Protein AF-A0A1J4KH75-F1 (afdb_monomer)

Mean predicted aligned error: 5.39 Å

Secondary structure (DSSP, 8-state):
---S-PPB--STTS--GGG--SB---SS-EEEEEETTEEEEEEEEETT-TTHHHHHHTT--SS-EEEEEEEETTTEEEEEEEEETTEEEEEE--TTS---HHHHHHHHHSEEEES--HHHHHHHHHHH-TT---EEEEHIIIIIGGGT----HHHHHHHHT---SS----TTGGGS-TT-SSPBHHHHHHHHHHHHHHHHHHTTSPPP-TT-----TTSPEEGGGSTT-TT----TTSEEEEEE--TT--HHHHHHHHTTSTTEEEEEE--GGGSS-EEEEES--TTHHHHHHTTT-EEEEEE-TTT-

Solvent-accessible surface area (backbone atoms only — not comparable to full-atom values): 17382 Å² total; per-residue (Å²): 130,91,86,64,99,65,64,49,65,44,39,94,96,43,71,60,53,72,72,36,76,52,69,54,86,53,97,57,64,44,41,32,33,56,33,84,99,41,73,38,34,41,34,62,50,37,74,86,39,94,58,32,65,64,57,56,58,68,47,68,75,95,57,70,22,17,42,49,77,41,41,35,91,84,75,41,73,10,29,42,29,37,14,41,96,72,24,27,41,38,36,37,36,64,72,87,56,74,68,52,66,70,60,50,52,50,43,56,74,43,46,32,32,30,71,67,50,70,68,57,54,55,51,48,24,74,54,66,33,74,84,57,62,63,54,63,44,43,43,38,55,23,31,27,49,60,66,75,42,67,79,49,64,69,58,42,26,44,71,37,52,40,70,58,27,54,67,50,81,52,71,69,62,83,71,42,80,43,66,50,84,70,43,32,38,27,55,51,49,29,53,41,44,58,14,47,38,48,46,57,14,53,86,59,53,61,78,70,39,57,74,53,73,34,68,49,68,90,51,48,28,54,46,88,39,44,67,76,60,92,79,70,93,82,56,94,87,52,39,43,34,41,38,31,57,51,84,86,59,50,72,69,55,50,50,57,56,49,61,75,38,90,41,44,68,88,45,73,51,68,52,79,70,50,63,59,31,36,35,36,42,19,74,53,76,82,70,46,51,75,54,35,45,78,73,72,24,42,42,21,28,45,33,56,78,91,79,104

Radius of gyration: 21.79 Å; Cα contacts (8 Å, |Δi|>4): 565; chains: 1; bounding box: 51×46×62 Å

InterPro domains:
  IPR012337 Ribonuclease H-like superfamily [SSF53098] (41-218)
  IPR036397 Ribonuclease H superfamily [G3DSA:3.30.420.10] (34-207)

Foldseek 3Di:
DPPDLDAAFFAPPDDFQQPQQAFPPDQFWHFYQFDPPDTFTFGEEELPDPCNLVVLVVQDDQDAWEWDFADAVLQATQWIWIQHPNGIYIYGYQRPDAARPSVLVSQAVHAYEYAQCQSVLVRVCVRVHLPRDGHYHHCCQFFAVLVPHDSPQQSLLCVQQNDTRHDLQDPVLSVDRSNDPRGGSSNSSNRRCRRVSCVSRVVRTDGTQLCGFDLPQVRAREPVSHPPSPDDDDDPQKWKKKKDQQVPDDPVRVLVLQVVDPQFPSDKADDVSNPRIIMTIGNDPPPVQVSCVVVVMTMHTYDHSVVD

Sequence (308 aa):
MLRNHRPLRFGPGLPPPNRLGQLWTTEYPWAVEFFPNEFVNVTVTSIDSVSFKDTLESFIDDKPMALDFEWHQNKEISVIQICSSVGALIIQRDVRSGPSEILQQFFETNSFFSKYTKHDLKKMREIFGRHFNVNIEDIEITRIRAHNHSPNFLEIIKTFAGSPTGDFLVKHLAYSDWSKNPLQVNQVLYAAFHVVGLYKAYKNFPEPITNFICEDMNCPTPIQYIPGIERFDVSDEIEYLIVFPLNGKSDEEIMKILAGKPSFLR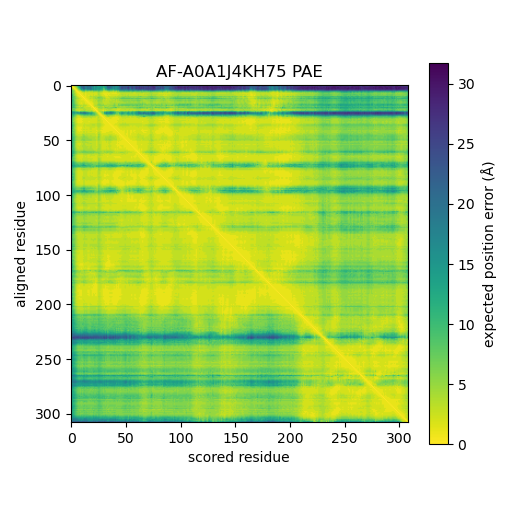SIHHPKSLGDKVIAEVSNIKGYQSYLENYGMKCGHLDISNFL

Nearest PDB structures (foldseek):
  3sah-assembly2_B  TM=7.452E-01  e=5.659E-06  Homo sapiens
  4nlc-assembly1_A  TM=6.593E-01  e=9.850E-07  Trypanosoma brucei brucei TREU927
  3sag-assembly2_B  TM=7.250E-01  e=1.636E-05  Homo sapiens
  5c0y-assembly1_A  TM=6.744E-01  e=6.825E-06  Saccharomyces cerevisiae S288C
  2hbm-assembly1_A  TM=6.758E-01  e=1.854E-05  Saccharomyces cerevisiae

Organism: NCBI:txid1144522

pLDDT: mean 91.26, std 8.73, range [43.53, 98.69]

Structure (mmCIF, N/CA/C/O backbone):
data_AF-A0A1J4KH75-F1
#
_entry.id   AF-A0A1J4KH75-F1
#
loop_
_atom_site.group_PDB
_atom_site.id
_atom_site.type_symbol
_atom_site.label_atom_id
_atom_site.label_alt_id
_atom_site.label_comp_id
_atom_site.label_asym_id
_atom_site.label_entity_id
_atom_site.label_seq_id
_atom_site.pdbx_PDB_ins_code
_atom_site.Cartn_x
_atom_site.Cartn_y
_atom_site.Cartn_z
_atom_site.occupancy
_atom_site.B_iso_or_equiv
_atom_site.auth_seq_id
_atom_site.auth_comp_id
_atom_site.auth_asym_id
_atom_site.auth_atom_id
_atom_site.pdbx_PDB_model_num
ATOM 1 N N . MET A 1 1 ? 25.673 -11.389 -20.692 1.00 43.59 1 MET A N 1
ATOM 2 C CA . MET A 1 1 ? 25.087 -10.501 -21.722 1.00 43.59 1 MET A CA 1
ATOM 3 C C . MET A 1 1 ? 23.883 -11.200 -22.337 1.00 43.59 1 MET A C 1
ATOM 5 O O . MET A 1 1 ? 24.071 -12.134 -23.109 1.00 43.59 1 MET A O 1
ATOM 9 N N . LEU A 1 2 ? 22.664 -10.793 -21.982 1.00 48.47 2 LEU A N 1
ATOM 10 C CA . LEU A 1 2 ? 21.447 -11.249 -22.657 1.00 48.47 2 LEU A CA 1
ATOM 11 C C . LEU A 1 2 ? 21.395 -10.606 -24.050 1.00 48.47 2 LEU A C 1
ATOM 13 O O . LEU A 1 2 ? 21.036 -9.447 -24.190 1.00 48.47 2 LEU A O 1
ATOM 17 N N . ARG A 1 3 ? 21.863 -11.331 -25.070 1.00 43.53 3 ARG A N 1
ATOM 18 C CA . ARG A 1 3 ? 22.055 -10.814 -26.439 1.00 43.53 3 ARG A CA 1
ATOM 19 C C . ARG A 1 3 ? 20.872 -11.028 -27.388 1.00 43.53 3 ARG A C 1
ATOM 21 O O . ARG A 1 3 ? 21.053 -10.880 -28.583 1.00 43.53 3 ARG A O 1
ATOM 28 N N . ASN A 1 4 ? 19.677 -11.361 -26.904 1.00 49.34 4 ASN A N 1
ATOM 29 C CA . ASN A 1 4 ? 18.477 -11.448 -27.743 1.00 49.34 4 ASN A CA 1
ATOM 30 C C . ASN A 1 4 ? 17.247 -11.089 -26.901 1.00 49.34 4 ASN A C 1
ATOM 32 O O . ASN A 1 4 ? 17.097 -11.658 -25.821 1.00 49.34 4 ASN A O 1
ATOM 36 N N . HIS A 1 5 ? 16.380 -10.200 -27.406 1.00 67.50 5 HIS A N 1
ATOM 37 C CA . HIS A 1 5 ? 15.103 -9.754 -26.815 1.00 67.50 5 HIS A CA 1
ATOM 38 C C . HIS A 1 5 ? 14.058 -10.885 -26.726 1.00 67.50 5 HIS A C 1
ATOM 40 O O . HIS A 1 5 ? 12.940 -10.776 -27.222 1.00 67.50 5 HIS A O 1
ATOM 46 N N . ARG A 1 6 ? 14.432 -12.031 -26.157 1.00 83.25 6 ARG A N 1
ATOM 47 C CA . ARG A 1 6 ? 13.484 -13.091 -25.838 1.00 83.25 6 ARG A CA 1
ATOM 48 C C . ARG A 1 6 ? 12.773 -12.710 -24.543 1.00 83.25 6 ARG A C 1
ATOM 50 O O . ARG A 1 6 ? 13.460 -12.305 -23.603 1.00 83.25 6 ARG A O 1
ATOM 57 N N . PRO A 1 7 ? 11.443 -12.871 -24.473 1.00 91.19 7 PRO A N 1
ATOM 58 C CA . PRO A 1 7 ? 10.723 -12.699 -23.224 1.00 91.19 7 PRO A CA 1
ATOM 59 C C . PRO A 1 7 ? 11.330 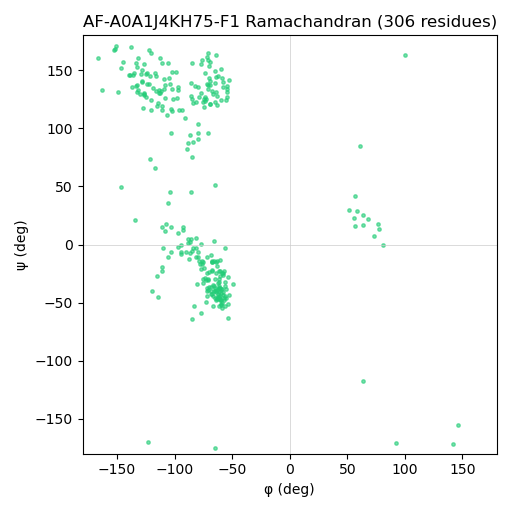-13.555 -22.110 1.00 91.19 7 PRO A C 1
ATOM 61 O O . PRO A 1 7 ? 11.737 -14.697 -22.353 1.00 91.19 7 PRO A O 1
ATOM 64 N N . LEU A 1 8 ? 11.374 -13.016 -20.893 1.00 93.50 8 LEU A N 1
ATOM 65 C CA . LEU A 1 8 ? 11.746 -13.787 -19.715 1.00 93.50 8 LEU A CA 1
ATOM 66 C C . LEU A 1 8 ? 10.598 -14.727 -19.357 1.00 93.50 8 LEU A C 1
ATOM 68 O O . LEU A 1 8 ? 9.464 -14.290 -19.172 1.00 93.50 8 LEU A O 1
ATOM 72 N N . ARG A 1 9 ? 10.906 -16.019 -19.257 1.00 95.38 9 ARG A N 1
ATOM 73 C CA . ARG A 1 9 ? 9.953 -17.070 -18.899 1.00 95.38 9 ARG A CA 1
ATOM 74 C C . ARG A 1 9 ? 10.456 -17.847 -17.699 1.00 95.38 9 ARG A C 1
ATOM 76 O O . ARG A 1 9 ? 11.661 -18.065 -17.563 1.00 95.38 9 ARG A O 1
ATOM 83 N N . PHE A 1 10 ? 9.519 -18.307 -16.881 1.00 95.19 10 PHE A N 1
ATOM 84 C CA . PHE A 1 10 ? 9.787 -19.063 -15.664 1.00 95.19 10 PHE A CA 1
ATOM 85 C C . PHE A 1 10 ? 8.869 -20.280 -15.594 1.00 95.19 10 PHE A C 1
ATOM 87 O O . PHE A 1 10 ? 7.823 -20.317 -16.238 1.00 95.19 10 PHE A O 1
ATOM 94 N N . GLY A 1 11 ? 9.293 -21.303 -14.859 1.00 92.31 11 GLY A N 1
ATOM 95 C CA . GLY A 1 11 ? 8.534 -22.538 -14.699 1.00 92.31 11 GLY A CA 1
ATOM 96 C C . GLY A 1 11 ? 9.421 -23.783 -14.678 1.00 92.31 11 GLY A C 1
ATOM 97 O O . GLY A 1 11 ? 10.652 -23.676 -14.632 1.00 92.31 11 GLY A O 1
ATOM 98 N N . PRO A 1 12 ? 8.811 -24.980 -14.704 1.00 90.31 12 PRO A N 1
ATOM 99 C CA . PRO A 1 12 ? 9.539 -26.243 -14.680 1.00 90.31 12 PRO A CA 1
ATOM 100 C C . PRO A 1 12 ? 10.586 -26.330 -15.800 1.00 90.31 12 PRO A C 1
ATOM 102 O O . PRO A 1 12 ? 10.277 -26.134 -16.972 1.00 90.31 12 PRO A O 1
ATOM 105 N N . GLY A 1 13 ? 11.836 -26.626 -15.434 1.00 90.25 13 GLY A N 1
ATOM 106 C CA . GLY A 1 13 ? 12.949 -26.755 -16.383 1.00 90.25 13 GLY A CA 1
ATOM 107 C C . GLY A 1 13 ? 13.594 -25.436 -16.832 1.00 90.25 13 GLY A C 1
ATOM 108 O O . GLY A 1 13 ? 14.560 -25.479 -17.592 1.00 90.25 13 GLY A O 1
ATOM 109 N N . LEU A 1 14 ? 13.118 -24.280 -16.353 1.00 91.44 14 LEU A N 1
ATOM 110 C CA . LEU A 1 14 ? 13.708 -22.966 -16.628 1.00 91.44 14 LEU A CA 1
ATOM 111 C C . LEU A 1 14 ? 14.475 -22.417 -15.408 1.00 91.44 14 LEU A C 1
ATOM 113 O O . LEU A 1 14 ? 14.198 -22.816 -14.272 1.00 91.44 14 LEU A O 1
ATOM 117 N N . PRO A 1 15 ? 15.447 -21.503 -15.604 1.00 89.31 15 PRO A N 1
ATOM 118 C CA . PRO A 1 15 ? 16.133 -20.844 -14.495 1.00 89.31 15 PRO A CA 1
ATOM 119 C C . PRO A 1 15 ? 15.142 -20.094 -13.591 1.00 89.31 15 PRO A C 1
ATOM 121 O O . PRO A 1 15 ? 14.280 -19.385 -14.109 1.00 89.31 15 PRO A O 1
ATOM 124 N N . PRO A 1 16 ? 15.254 -20.194 -12.255 1.00 92.50 16 PRO A N 1
ATOM 125 C CA . PRO A 1 16 ? 14.354 -19.481 -11.360 1.00 92.50 16 PRO A CA 1
ATOM 126 C C . PRO A 1 16 ? 14.686 -17.976 -11.334 1.00 92.50 16 PRO A C 1
ATOM 128 O O . PRO A 1 16 ? 15.863 -17.604 -11.438 1.00 92.50 16 PRO A O 1
ATOM 131 N N . PRO A 1 17 ? 13.680 -17.100 -11.150 1.00 90.00 17 PRO A N 1
ATOM 132 C CA . PRO A 1 17 ? 13.861 -15.646 -11.231 1.00 90.00 17 PRO A CA 1
ATOM 133 C C . PRO A 1 17 ? 14.853 -15.116 -10.186 1.00 90.00 17 PRO A C 1
ATOM 135 O O . PRO A 1 17 ? 15.664 -14.237 -10.470 1.00 90.00 17 PRO A O 1
ATOM 138 N N . ASN A 1 18 ? 14.865 -15.715 -8.996 1.00 86.31 18 ASN A N 1
ATOM 139 C CA . ASN A 1 18 ? 15.707 -15.315 -7.870 1.00 86.31 18 ASN A CA 1
ATOM 140 C C . ASN A 1 18 ? 17.218 -15.541 -8.065 1.00 86.31 18 ASN A C 1
ATOM 142 O O . ASN A 1 18 ? 18.016 -14.981 -7.315 1.00 86.31 18 ASN A O 1
ATOM 146 N N . ARG A 1 19 ? 17.631 -16.336 -9.061 1.00 86.06 19 ARG A N 1
ATOM 147 C CA . ARG A 1 19 ? 19.050 -16.603 -9.365 1.00 86.06 19 ARG A CA 1
ATOM 148 C C . ARG A 1 19 ? 19.628 -15.674 -10.433 1.00 86.06 19 ARG A C 1
ATOM 150 O O . ARG A 1 19 ? 20.809 -15.782 -10.760 1.00 86.06 19 ARG A O 1
ATOM 157 N N . LEU A 1 20 ? 18.829 -14.759 -10.978 1.00 87.31 20 LEU A N 1
ATOM 158 C CA . LEU A 1 20 ? 19.259 -13.826 -12.017 1.00 87.31 20 LEU A CA 1
ATOM 159 C C . LEU A 1 20 ? 19.937 -12.587 -11.404 1.00 87.31 20 LEU A C 1
ATOM 161 O O . LEU A 1 20 ? 19.359 -11.509 -11.361 1.00 87.31 20 LEU A O 1
ATOM 165 N N . GLY A 1 21 ? 21.181 -12.736 -10.941 1.00 84.81 21 GLY A N 1
ATOM 166 C CA . GLY A 1 21 ? 21.957 -11.648 -10.315 1.00 84.81 21 GLY A CA 1
ATOM 167 C C . GLY A 1 21 ? 22.645 -10.675 -11.286 1.00 84.81 21 GLY A C 1
ATOM 168 O O . GLY A 1 21 ? 23.435 -9.834 -10.866 1.00 84.81 21 GLY A O 1
ATOM 169 N N . GLN A 1 22 ? 22.408 -10.805 -12.592 1.00 90.81 22 GLN A N 1
ATOM 170 C CA . GLN A 1 22 ? 22.945 -9.870 -13.586 1.00 90.81 22 GLN A CA 1
ATOM 171 C C . GLN A 1 22 ? 22.251 -8.506 -13.482 1.00 90.81 22 GLN A C 1
ATOM 173 O O . GLN A 1 22 ? 21.102 -8.434 -13.060 1.00 90.81 22 GLN A O 1
ATOM 178 N N . LEU A 1 23 ? 22.931 -7.437 -13.888 1.00 91.44 23 LEU A N 1
ATOM 179 C CA . LEU A 1 23 ? 22.369 -6.085 -13.872 1.00 91.44 23 LEU A CA 1
ATOM 180 C C . LEU A 1 23 ? 21.275 -5.921 -14.943 1.00 91.44 23 LEU A C 1
ATOM 182 O O . LEU A 1 23 ? 21.396 -6.462 -16.047 1.00 91.44 23 LEU A O 1
ATOM 186 N N . TRP A 1 24 ? 20.229 -5.156 -14.628 1.00 90.06 24 TRP A N 1
ATOM 187 C CA . TRP A 1 24 ? 19.195 -4.729 -15.571 1.00 90.06 24 TRP A CA 1
ATOM 188 C C . TRP A 1 24 ? 19.678 -3.478 -16.317 1.00 90.06 24 TRP A C 1
ATOM 190 O O . TRP A 1 24 ? 19.493 -2.354 -15.867 1.00 90.06 24 TRP A O 1
ATOM 200 N N . THR A 1 25 ? 20.383 -3.671 -17.432 1.00 73.00 25 THR A N 1
ATOM 201 C CA . THR A 1 25 ? 21.146 -2.599 -18.104 1.00 73.00 25 THR A CA 1
ATOM 202 C C . THR A 1 25 ? 20.510 -2.085 -19.395 1.00 73.00 25 THR A C 1
ATOM 204 O O . THR A 1 25 ? 21.231 -1.827 -20.356 1.00 73.00 25 THR A O 1
ATOM 207 N N . THR A 1 26 ? 19.186 -1.994 -19.499 1.00 63.84 26 THR A N 1
ATOM 208 C CA . THR A 1 26 ? 18.561 -1.589 -20.769 1.00 63.84 26 THR A CA 1
ATOM 209 C C . THR A 1 26 ? 17.505 -0.522 -20.579 1.00 63.84 26 THR A C 1
ATOM 211 O O . THR A 1 26 ? 16.576 -0.708 -19.802 1.00 63.84 26 THR A O 1
ATOM 214 N N . GLU A 1 27 ? 17.603 0.523 -21.395 1.00 64.06 27 GLU A N 1
ATOM 215 C CA . GLU A 1 27 ? 16.626 1.610 -21.558 1.00 64.06 27 GLU A CA 1
ATOM 216 C C . GLU A 1 27 ? 15.284 1.141 -22.164 1.00 64.06 27 GLU A C 1
ATOM 218 O O . GLU A 1 27 ? 14.399 1.950 -22.420 1.00 64.06 27 GLU A O 1
ATOM 223 N N . TYR A 1 28 ? 15.121 -0.165 -22.410 1.00 75.88 28 TYR A N 1
ATOM 224 C CA . TYR A 1 28 ? 13.963 -0.747 -23.084 1.00 75.88 28 TYR A CA 1
ATOM 225 C C . TYR A 1 28 ? 13.177 -1.684 -22.160 1.00 75.88 28 TYR A C 1
ATOM 227 O O . TYR A 1 28 ? 13.798 -2.425 -21.385 1.00 75.88 28 TYR A O 1
ATOM 235 N N . PRO A 1 29 ? 11.837 -1.729 -22.294 1.00 87.88 29 PRO A N 1
ATOM 236 C CA . PRO A 1 29 ? 11.004 -2.671 -21.562 1.00 87.88 29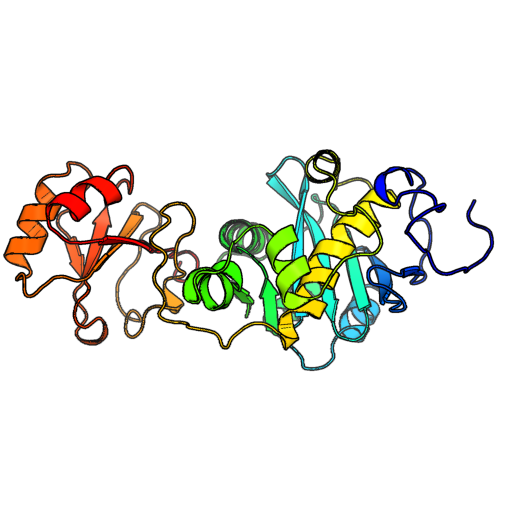 PRO A CA 1
ATOM 237 C C . PRO A 1 29 ? 11.341 -4.123 -21.910 1.00 87.88 29 PRO A C 1
ATOM 239 O O . PRO A 1 29 ? 11.647 -4.444 -23.063 1.00 87.88 29 PRO A O 1
ATOM 242 N N . TRP A 1 30 ? 11.252 -5.026 -20.932 1.00 92.81 30 TRP A N 1
ATOM 243 C CA . TRP A 1 30 ? 11.335 -6.470 -21.174 1.00 92.81 30 TRP A CA 1
ATOM 244 C C . TRP A 1 30 ? 9.981 -7.124 -20.959 1.00 92.81 30 TRP A C 1
ATOM 246 O O . TRP A 1 30 ? 9.337 -6.899 -19.940 1.00 92.81 30 TRP A O 1
ATOM 256 N N . ALA A 1 31 ? 9.580 -7.990 -21.887 1.00 95.44 31 ALA A N 1
ATOM 257 C CA . ALA A 1 31 ? 8.409 -8.837 -21.712 1.00 95.44 31 ALA A CA 1
ATOM 258 C C . ALA A 1 31 ? 8.721 -9.964 -20.716 1.00 95.44 31 ALA A C 1
ATOM 260 O O . ALA A 1 31 ? 9.659 -10.741 -20.924 1.00 95.44 31 ALA A O 1
ATOM 261 N N . VAL A 1 32 ? 7.929 -10.072 -19.653 1.00 97.12 32 VAL A N 1
ATOM 262 C CA . VAL A 1 32 ? 8.109 -11.043 -18.569 1.00 97.12 32 VAL A CA 1
ATOM 263 C C . VAL A 1 32 ? 6.829 -11.843 -18.357 1.00 97.12 32 VAL A C 1
ATOM 265 O O . VAL A 1 32 ? 5.748 -11.277 -18.220 1.00 97.12 32 VAL A O 1
ATOM 268 N N . GLU A 1 33 ? 6.952 -13.167 -18.309 1.00 97.44 33 GLU A N 1
ATOM 269 C CA . GLU A 1 33 ? 5.840 -14.086 -18.060 1.00 97.44 33 GLU A CA 1
ATOM 270 C C . GLU A 1 33 ? 5.673 -14.347 -16.557 1.00 97.44 33 GLU A C 1
ATOM 272 O O . GLU A 1 33 ? 6.188 -15.340 -16.045 1.00 97.44 33 GLU A O 1
ATOM 277 N N . PHE A 1 34 ? 4.996 -13.453 -15.828 1.00 98.06 34 PHE A N 1
ATOM 278 C CA . PHE A 1 34 ? 4.721 -13.641 -14.390 1.00 98.06 34 PHE A CA 1
ATOM 279 C C . PHE A 1 34 ? 3.615 -14.671 -14.123 1.00 98.06 34 PHE A C 1
ATOM 281 O O . PHE A 1 34 ? 3.632 -15.351 -13.095 1.00 98.06 34 PHE A O 1
ATOM 288 N N . PHE A 1 35 ? 2.670 -14.797 -15.057 1.00 97.75 35 PHE A N 1
ATOM 289 C CA . PHE A 1 35 ? 1.548 -15.735 -15.022 1.00 97.75 35 PHE A CA 1
ATOM 290 C C . PHE A 1 35 ? 1.494 -16.523 -16.340 1.00 97.75 35 PHE A C 1
ATOM 292 O O . PHE A 1 35 ? 1.935 -15.999 -17.365 1.00 97.75 35 PHE A O 1
ATOM 299 N N . PRO A 1 36 ? 0.997 -17.776 -16.344 1.00 96.75 36 PRO A N 1
ATOM 300 C CA . PRO A 1 36 ? 1.071 -18.641 -17.519 1.00 96.75 36 PRO A CA 1
ATOM 301 C C . PRO A 1 36 ? 0.454 -18.010 -18.773 1.00 96.75 36 PRO A C 1
ATOM 303 O O . PRO A 1 36 ? -0.727 -17.675 -18.783 1.00 96.75 36 PRO A O 1
ATOM 306 N N . ASN A 1 37 ? 1.241 -17.924 -19.847 1.00 95.25 37 ASN A N 1
ATOM 307 C CA . ASN A 1 37 ? 0.879 -17.352 -21.147 1.00 95.25 37 ASN A CA 1
ATOM 308 C C . ASN A 1 37 ? 0.542 -15.850 -21.140 1.00 95.25 37 ASN A C 1
ATOM 310 O O . ASN A 1 37 ? -0.037 -15.353 -22.106 1.00 95.25 37 ASN A O 1
ATOM 314 N N . GLU A 1 38 ? 0.922 -15.116 -20.095 1.00 96.31 38 GLU A N 1
ATOM 315 C CA . GLU A 1 38 ? 0.684 -13.677 -19.984 1.00 96.31 38 GLU A CA 1
ATOM 316 C C . GLU A 1 38 ? 2.003 -12.921 -19.850 1.00 96.31 38 GLU A C 1
ATOM 318 O O . GLU A 1 38 ? 2.727 -13.076 -18.867 1.00 96.31 38 GLU A O 1
ATOM 323 N N . PHE A 1 39 ? 2.304 -12.082 -20.842 1.00 97.31 39 PHE A N 1
ATOM 324 C CA . PHE A 1 39 ? 3.523 -11.282 -20.881 1.00 97.31 39 PHE A CA 1
ATOM 325 C C . PHE A 1 39 ? 3.231 -9.847 -20.469 1.00 97.31 39 PHE A C 1
ATOM 327 O O . PHE A 1 39 ? 2.389 -9.185 -21.071 1.00 97.31 39 PHE A O 1
ATOM 334 N N . VAL A 1 40 ? 3.971 -9.368 -19.476 1.00 97.88 40 VAL A N 1
ATOM 335 C CA . VAL A 1 40 ? 3.904 -7.991 -18.990 1.00 97.88 40 VAL A CA 1
ATOM 336 C C . VAL A 1 40 ? 5.208 -7.288 -19.331 1.00 97.88 40 VAL A C 1
ATOM 338 O O . 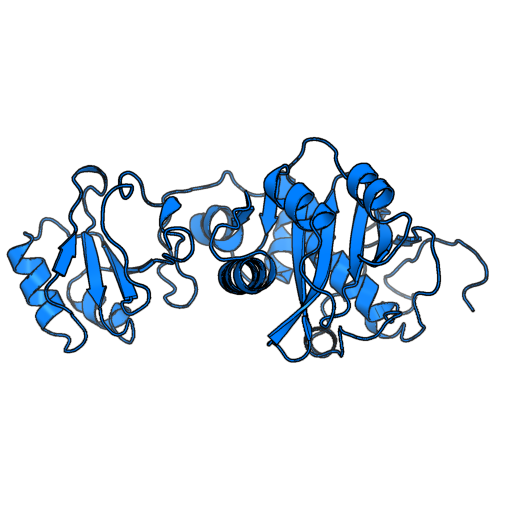VAL A 1 40 ? 6.287 -7.831 -19.088 1.00 97.88 40 VAL A O 1
ATOM 341 N N . ASN A 1 41 ? 5.120 -6.088 -19.898 1.00 96.94 41 ASN A N 1
ATOM 342 C CA . ASN A 1 41 ? 6.293 -5.254 -20.121 1.00 96.94 41 ASN A CA 1
ATOM 343 C C . ASN A 1 41 ? 6.767 -4.672 -18.788 1.00 96.94 41 ASN A C 1
ATOM 345 O O . ASN A 1 41 ? 5.983 -4.068 -18.062 1.00 96.94 41 ASN A O 1
ATOM 349 N N . VAL A 1 42 ? 8.046 -4.858 -18.476 1.00 97.38 42 VAL A N 1
ATOM 350 C CA . VAL A 1 42 ? 8.700 -4.289 -17.297 1.00 97.38 42 VAL A CA 1
ATOM 351 C C . VAL A 1 42 ? 9.697 -3.238 -17.756 1.00 97.38 42 VAL A C 1
ATOM 353 O O . VAL A 1 42 ? 10.673 -3.564 -18.435 1.00 97.38 42 VAL A O 1
ATOM 356 N N . THR A 1 43 ? 9.444 -1.992 -17.379 1.00 95.75 43 THR A N 1
ATOM 357 C CA . THR A 1 43 ? 10.269 -0.822 -17.689 1.00 95.75 43 THR A CA 1
ATOM 358 C C . THR A 1 43 ? 10.976 -0.364 -16.422 1.00 95.75 43 THR A C 1
ATOM 360 O O . THR A 1 43 ? 10.361 -0.299 -15.362 1.00 95.75 43 THR A O 1
ATOM 363 N N . VAL A 1 44 ? 12.261 -0.023 -16.524 1.00 95.19 44 VAL A N 1
ATOM 364 C CA . VAL A 1 44 ? 13.025 0.583 -15.425 1.00 95.19 44 VAL A CA 1
ATOM 365 C C . VAL A 1 44 ? 13.443 1.983 -15.854 1.00 95.19 44 VAL A C 1
ATOM 367 O O . VAL A 1 44 ? 13.948 2.157 -16.960 1.00 95.19 44 VAL A O 1
ATOM 370 N N . THR A 1 45 ? 13.231 2.975 -14.995 1.00 94.00 45 THR A N 1
ATOM 371 C CA . THR A 1 45 ? 13.634 4.368 -15.227 1.00 94.00 45 THR A CA 1
ATOM 372 C C . THR A 1 45 ? 14.226 4.975 -13.957 1.00 94.00 45 THR A C 1
ATOM 374 O O . THR A 1 45 ? 14.151 4.378 -12.885 1.00 94.00 45 THR A O 1
ATOM 377 N N . SER A 1 46 ? 14.821 6.159 -14.069 1.00 93.00 46 SER A N 1
ATOM 378 C CA . SER A 1 46 ? 15.268 6.965 -12.928 1.00 93.00 46 SER A CA 1
ATOM 379 C C . SER A 1 46 ? 14.499 8.278 -12.898 1.00 93.00 46 SER A C 1
ATOM 381 O O . SER A 1 46 ? 14.211 8.827 -13.963 1.00 93.00 46 SER A O 1
ATOM 383 N N . ILE A 1 47 ? 14.240 8.821 -11.705 1.00 92.31 47 ILE A N 1
ATOM 384 C CA . ILE A 1 47 ? 13.703 10.186 -11.564 1.00 92.31 47 ILE A CA 1
ATOM 385 C C . ILE A 1 47 ? 14.618 11.244 -12.202 1.00 92.31 47 ILE A C 1
ATOM 387 O O . ILE A 1 47 ? 14.145 12.306 -12.592 1.00 92.31 47 ILE A O 1
ATOM 391 N N . ASP A 1 48 ? 15.913 10.939 -12.328 1.00 90.12 48 ASP A N 1
ATOM 392 C CA . ASP A 1 48 ? 16.922 11.820 -12.924 1.00 90.12 48 ASP A CA 1
ATOM 393 C C . ASP A 1 48 ? 17.037 11.632 -14.452 1.00 90.12 48 ASP A C 1
ATOM 395 O O . ASP A 1 48 ? 17.881 12.253 -15.101 1.00 90.12 48 ASP A O 1
ATOM 399 N N . SER A 1 49 ? 16.230 10.744 -15.048 1.00 90.75 49 SER A N 1
ATOM 400 C CA . SER A 1 49 ? 16.233 10.522 -16.496 1.00 90.75 49 SER A CA 1
ATOM 401 C C . SER A 1 49 ? 15.630 11.714 -17.238 1.00 90.75 49 SER A C 1
ATOM 403 O O . SER A 1 49 ? 14.557 12.206 -16.890 1.00 90.75 49 SER A O 1
ATOM 405 N N . VAL A 1 50 ? 16.256 12.113 -18.347 1.00 92.12 50 VAL A N 1
ATOM 406 C CA . VAL A 1 50 ? 15.724 13.152 -19.248 1.00 92.12 50 VAL A CA 1
ATOM 407 C C . VAL A 1 50 ? 14.361 12.784 -19.841 1.00 92.12 50 VAL A C 1
ATOM 409 O O . VAL A 1 50 ? 13.570 13.668 -20.145 1.00 92.12 50 VAL A O 1
ATOM 412 N N . SER A 1 51 ? 14.071 11.486 -19.975 1.00 93.38 51 SER A N 1
ATOM 413 C CA . SER A 1 51 ? 12.795 10.957 -20.466 1.00 93.38 51 SER A CA 1
ATOM 414 C C . SER A 1 51 ? 11.840 10.554 -19.339 1.00 93.38 51 SER A C 1
ATOM 416 O O . SER A 1 51 ? 10.840 9.883 -19.601 1.00 93.38 51 SER A O 1
ATOM 418 N N . PHE A 1 52 ? 12.143 10.899 -18.079 1.00 94.06 52 PHE A N 1
ATOM 419 C CA . PHE A 1 52 ? 11.369 10.446 -16.921 1.00 94.06 52 PHE A CA 1
ATOM 420 C C . PHE A 1 52 ? 9.892 10.829 -17.036 1.00 94.06 52 PHE A C 1
ATOM 422 O O . PHE A 1 52 ? 9.030 9.966 -16.888 1.00 94.06 52 PHE A O 1
ATOM 429 N N . LYS A 1 53 ? 9.614 12.094 -17.374 1.00 96.38 53 LYS A N 1
ATOM 430 C CA . LYS A 1 53 ? 8.251 12.602 -17.557 1.00 96.38 53 LYS A CA 1
ATOM 431 C C . LYS A 1 53 ? 7.497 11.828 -18.639 1.00 96.38 53 LYS A C 1
ATOM 433 O O . LYS A 1 53 ? 6.453 11.261 -18.343 1.00 96.38 53 LYS A O 1
ATOM 438 N N . ASP A 1 54 ? 8.063 11.732 -19.840 1.00 96.44 54 ASP A N 1
ATOM 439 C CA . ASP A 1 54 ? 7.437 11.027 -20.968 1.00 96.44 54 ASP A CA 1
ATOM 440 C C . ASP A 1 54 ? 7.197 9.544 -20.642 1.00 96.44 54 ASP A C 1
ATOM 442 O O . ASP A 1 54 ? 6.163 8.971 -20.984 1.00 96.44 54 ASP A O 1
ATOM 446 N N . THR A 1 55 ? 8.142 8.918 -19.931 1.00 95.38 55 THR A N 1
ATOM 447 C CA . THR A 1 55 ? 8.004 7.530 -19.474 1.00 95.38 55 THR A CA 1
ATOM 448 C C . THR A 1 55 ? 6.834 7.399 -18.506 1.00 95.38 55 THR A C 1
ATOM 450 O O . THR A 1 55 ? 6.028 6.486 -18.649 1.00 95.38 55 THR A O 1
ATOM 453 N N . LEU A 1 56 ? 6.722 8.306 -17.539 1.00 95.81 56 LEU A N 1
ATOM 454 C CA . LEU A 1 56 ? 5.681 8.284 -16.520 1.00 95.81 56 LEU A CA 1
ATOM 455 C C . LEU A 1 56 ? 4.290 8.536 -17.125 1.00 95.81 56 LEU A C 1
ATOM 457 O O . LEU A 1 56 ? 3.352 7.791 -16.849 1.00 95.81 56 LEU A O 1
ATOM 461 N N . GLU A 1 57 ? 4.180 9.521 -18.019 1.00 96.75 57 GLU A N 1
ATOM 462 C CA . GLU A 1 57 ? 2.945 9.838 -18.746 1.00 96.75 57 GLU A CA 1
ATOM 463 C C . GLU A 1 57 ? 2.490 8.680 -19.645 1.00 96.75 57 GLU A C 1
ATOM 465 O O . GLU A 1 57 ? 1.293 8.432 -19.764 1.00 96.75 57 GLU A O 1
ATOM 470 N N . SER A 1 58 ? 3.423 7.903 -20.211 1.00 96.25 58 SER A N 1
ATOM 471 C CA . SER A 1 58 ? 3.083 6.742 -21.048 1.00 96.25 58 SER A CA 1
ATOM 472 C C . SER A 1 58 ? 2.375 5.601 -20.305 1.00 96.25 58 SER A C 1
ATOM 474 O O . SER A 1 58 ? 1.829 4.714 -20.957 1.00 96.25 58 SER A O 1
ATOM 476 N N . PHE A 1 59 ? 2.380 5.605 -18.966 1.00 96.50 59 PHE A N 1
ATOM 477 C CA . PHE A 1 59 ? 1.702 4.600 -18.139 1.00 96.50 59 PHE A CA 1
ATOM 478 C C . PHE A 1 59 ? 0.288 5.009 -17.707 1.00 96.50 59 PHE A C 1
ATOM 480 O O . PHE A 1 59 ? -0.419 4.162 -17.157 1.00 96.50 59 PHE A O 1
ATOM 487 N N . ILE A 1 60 ? -0.129 6.254 -17.960 1.00 96.38 60 ILE A N 1
ATOM 488 C CA . ILE A 1 60 ? -1.452 6.766 -17.589 1.00 96.38 60 ILE A CA 1
ATOM 489 C C . ILE A 1 60 ? -2.505 6.192 -18.541 1.00 96.38 60 ILE A C 1
ATOM 491 O O . ILE A 1 60 ? -2.427 6.367 -19.756 1.00 96.38 60 ILE A O 1
ATOM 495 N N . ASP A 1 61 ? -3.502 5.506 -17.983 1.00 93.94 61 ASP A N 1
ATOM 496 C CA . ASP A 1 61 ? -4.579 4.845 -18.730 1.00 93.94 61 ASP A CA 1
ATOM 497 C C . ASP A 1 61 ? -5.982 5.103 -18.141 1.00 93.94 61 ASP A C 1
ATOM 499 O O . ASP A 1 61 ? -6.909 4.322 -18.378 1.00 93.94 61 ASP A O 1
ATOM 503 N N . ASP A 1 62 ? -6.121 6.182 -17.359 1.00 92.50 62 ASP A N 1
ATOM 504 C CA . ASP A 1 62 ? -7.333 6.604 -16.637 1.00 92.50 62 ASP A CA 1
ATOM 505 C C . ASP A 1 62 ? -7.909 5.556 -15.663 1.00 92.50 62 ASP A C 1
ATOM 507 O O . ASP A 1 62 ? -9.053 5.667 -15.211 1.00 92.50 62 ASP A O 1
ATOM 511 N N . LYS A 1 63 ? -7.129 4.528 -15.305 1.00 95.50 63 LYS A N 1
ATOM 512 C CA . LYS A 1 63 ? -7.505 3.519 -14.309 1.00 95.50 63 LYS A CA 1
ATOM 513 C C . LYS A 1 63 ? -6.652 3.661 -13.052 1.00 95.50 63 LYS A C 1
ATOM 515 O O . LYS A 1 63 ? -5.521 4.141 -13.117 1.00 95.50 63 LYS A O 1
ATOM 520 N N . PRO A 1 64 ? -7.154 3.191 -11.896 1.00 96.81 6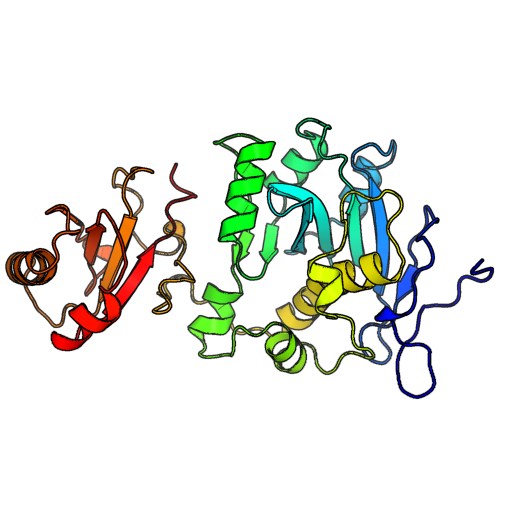4 PRO A N 1
ATOM 521 C CA . PRO A 1 64 ? -6.313 3.025 -10.725 1.00 96.81 64 PRO A CA 1
ATOM 522 C C . PRO A 1 64 ? -5.095 2.148 -11.042 1.00 96.81 64 PRO A C 1
ATOM 524 O O . PRO A 1 64 ? -5.226 1.107 -11.692 1.00 96.81 64 PRO A O 1
ATOM 527 N N . MET A 1 65 ? -3.922 2.559 -10.568 1.00 98.44 65 MET A N 1
ATOM 528 C CA . MET A 1 65 ? -2.664 1.832 -10.749 1.00 98.44 65 MET A CA 1
ATOM 529 C C . MET A 1 65 ? -2.249 1.119 -9.460 1.00 98.44 65 MET A C 1
ATOM 531 O O . MET A 1 65 ? -2.423 1.654 -8.365 1.00 98.44 65 MET A O 1
ATOM 535 N N . ALA A 1 66 ? -1.662 -0.073 -9.577 1.00 98.56 66 ALA A N 1
ATOM 536 C CA . ALA A 1 66 ? -1.066 -0.734 -8.419 1.00 98.56 66 ALA A CA 1
ATOM 537 C C . ALA A 1 66 ? 0.225 -0.007 -8.027 1.00 98.56 66 ALA A C 1
ATOM 539 O O . ALA A 1 66 ? 1.003 0.346 -8.914 1.00 98.56 66 ALA A O 1
ATOM 540 N N . LEU A 1 67 ? 0.458 0.183 -6.731 1.00 98.44 67 LEU A N 1
ATOM 541 C CA . LEU A 1 67 ? 1.601 0.923 -6.197 1.00 98.44 67 LEU A CA 1
ATOM 542 C C . LEU A 1 67 ? 2.274 0.149 -5.060 1.00 98.44 67 LEU A C 1
ATOM 544 O O . LEU A 1 67 ? 1.588 -0.404 -4.202 1.00 98.44 67 LEU A O 1
ATOM 548 N N . ASP A 1 68 ? 3.601 0.124 -5.052 1.00 97.56 68 ASP A N 1
ATOM 549 C CA . ASP A 1 68 ? 4.411 -0.422 -3.958 1.00 97.56 68 ASP A CA 1
ATOM 550 C C . ASP A 1 68 ? 5.779 0.283 -3.894 1.00 97.56 68 ASP A C 1
ATOM 552 O O . ASP A 1 68 ? 6.143 1.036 -4.811 1.00 97.56 68 ASP A O 1
ATOM 556 N N . PHE A 1 69 ? 6.529 0.075 -2.809 1.00 96.00 69 PHE A N 1
ATOM 557 C CA . PHE A 1 69 ? 7.797 0.759 -2.562 1.00 96.00 69 PHE A CA 1
ATOM 558 C C . PHE A 1 69 ? 8.879 -0.157 -1.995 1.00 96.00 69 PHE A C 1
ATOM 560 O O . PHE A 1 69 ? 8.638 -0.998 -1.139 1.00 96.00 69 PHE A O 1
ATOM 567 N N . GLU A 1 70 ? 10.131 0.108 -2.382 1.00 94.69 70 GLU A N 1
ATOM 568 C CA . GLU A 1 70 ? 11.308 -0.500 -1.754 1.00 94.69 70 GLU A CA 1
ATOM 569 C C . GLU A 1 70 ? 12.263 0.557 -1.188 1.00 94.69 70 GLU A C 1
ATOM 571 O O . GLU A 1 70 ? 12.436 1.662 -1.724 1.00 94.69 70 GLU A O 1
ATOM 576 N N . TRP A 1 71 ? 12.880 0.206 -0.061 1.00 90.25 71 TRP A N 1
ATOM 577 C CA . TRP A 1 71 ? 13.450 1.168 0.876 1.00 90.25 71 TRP A CA 1
ATOM 578 C C . TRP A 1 71 ? 14.945 0.911 1.096 1.00 90.25 71 TRP A C 1
ATOM 580 O O . TRP A 1 71 ? 15.372 -0.223 1.312 1.00 90.25 71 TRP A O 1
ATOM 590 N N . HIS A 1 72 ? 15.758 1.968 1.139 1.00 85.69 72 HIS A N 1
ATOM 591 C CA . HIS A 1 72 ? 17.144 1.867 1.593 1.00 85.69 72 HIS A CA 1
ATOM 592 C C . HIS A 1 72 ? 17.196 1.960 3.120 1.00 85.69 72 HIS A C 1
ATOM 594 O O . HIS A 1 72 ? 16.731 2.932 3.722 1.00 85.69 72 HIS A O 1
ATOM 600 N N . GLN A 1 73 ? 17.744 0.917 3.755 1.00 81.50 73 GLN A N 1
ATOM 601 C CA . GLN A 1 73 ? 17.908 0.807 5.213 1.00 81.50 73 GLN A CA 1
ATOM 602 C C . GLN A 1 73 ? 16.620 1.069 6.020 1.00 81.50 73 GLN A C 1
ATOM 604 O O . GLN A 1 73 ? 16.694 1.557 7.147 1.00 81.50 73 GLN A O 1
ATOM 609 N N . ASN A 1 74 ? 15.443 0.772 5.455 1.00 75.50 74 ASN A N 1
ATOM 610 C CA . ASN A 1 74 ? 14.126 1.076 6.037 1.00 75.50 74 ASN A CA 1
ATOM 611 C C . ASN A 1 74 ? 13.910 2.567 6.372 1.00 75.50 74 ASN A C 1
ATOM 613 O O . ASN A 1 74 ? 13.095 2.900 7.235 1.00 75.50 74 ASN A O 1
ATOM 617 N N . LYS A 1 75 ? 14.648 3.476 5.723 1.00 81.12 75 LYS A N 1
ATOM 618 C CA . LYS A 1 75 ? 14.599 4.917 6.010 1.00 81.12 75 LYS A CA 1
ATOM 619 C C . LYS A 1 75 ? 14.047 5.735 4.857 1.00 81.12 75 LYS A C 1
ATOM 621 O O . LYS A 1 75 ? 13.223 6.612 5.109 1.00 81.12 75 LYS A O 1
ATOM 626 N N . GLU A 1 76 ? 14.494 5.451 3.639 1.00 86.94 76 GLU A N 1
ATOM 627 C CA . GLU A 1 76 ? 14.250 6.297 2.470 1.00 86.94 76 GLU A CA 1
ATOM 628 C C . GLU A 1 76 ? 13.748 5.465 1.291 1.00 86.94 76 GLU A C 1
ATOM 630 O O . GLU A 1 76 ? 14.337 4.433 0.953 1.00 86.94 76 GLU A O 1
ATOM 635 N N . ILE A 1 77 ? 12.686 5.936 0.633 1.00 91.56 77 ILE A N 1
ATOM 636 C CA . ILE A 1 77 ? 12.173 5.326 -0.598 1.00 91.56 77 ILE A CA 1
ATOM 637 C C . ILE A 1 77 ? 13.248 5.447 -1.684 1.00 91.56 77 ILE A C 1
ATOM 639 O O . ILE A 1 77 ? 13.675 6.555 -2.029 1.00 91.56 77 ILE A O 1
ATOM 643 N N . SER A 1 78 ? 13.686 4.299 -2.201 1.00 93.56 78 SER A N 1
ATOM 644 C CA . SER A 1 78 ? 14.728 4.188 -3.237 1.00 93.56 78 SER A CA 1
ATOM 645 C C . SER A 1 78 ? 14.193 3.620 -4.543 1.00 93.56 78 SER A C 1
ATOM 647 O O . SER A 1 78 ? 14.720 3.927 -5.612 1.00 93.56 78 SER A O 1
ATOM 649 N N . VAL A 1 79 ? 13.131 2.817 -4.469 1.00 95.69 79 VAL A N 1
ATOM 650 C CA . VAL A 1 79 ? 12.419 2.324 -5.643 1.00 95.69 79 VAL A CA 1
ATOM 651 C C . VAL A 1 79 ? 10.925 2.501 -5.434 1.00 95.69 79 VAL A C 1
ATOM 653 O O . VAL A 1 79 ? 10.399 2.195 -4.367 1.00 95.69 79 VAL A O 1
ATOM 656 N N . ILE A 1 80 ? 10.257 2.973 -6.475 1.00 96.75 80 ILE A N 1
ATOM 657 C CA . ILE A 1 80 ? 8.803 3.076 -6.563 1.00 96.75 80 ILE A CA 1
ATOM 658 C C . ILE A 1 80 ? 8.362 2.107 -7.649 1.00 96.75 80 ILE A C 1
ATOM 660 O O . ILE A 1 80 ? 8.956 2.075 -8.731 1.00 96.75 80 ILE A O 1
ATOM 664 N N . GLN A 1 81 ? 7.346 1.306 -7.367 1.00 98.06 81 GLN A N 1
ATOM 665 C CA . GLN A 1 81 ? 6.786 0.362 -8.320 1.00 98.06 81 GLN A CA 1
ATOM 666 C C . GLN A 1 81 ? 5.375 0.783 -8.683 1.00 98.06 81 GLN A C 1
ATOM 668 O O . GLN A 1 81 ? 4.558 1.034 -7.805 1.00 98.06 81 GLN A O 1
ATOM 673 N N . ILE A 1 82 ? 5.079 0.833 -9.977 1.00 98.38 82 ILE A N 1
ATOM 674 C CA . ILE A 1 82 ? 3.745 1.133 -10.493 1.00 98.38 82 ILE A CA 1
ATOM 675 C C . ILE A 1 82 ? 3.356 0.043 -11.488 1.00 98.38 82 ILE A C 1
ATOM 677 O O . ILE A 1 82 ? 4.193 -0.399 -12.274 1.00 98.38 82 ILE A O 1
ATOM 681 N N . CYS A 1 83 ? 2.097 -0.386 -11.494 1.00 98.62 83 CYS A N 1
ATOM 682 C CA . CYS A 1 83 ? 1.549 -1.185 -12.589 1.00 98.62 83 CYS A CA 1
ATOM 683 C C . CYS A 1 83 ? 0.229 -0.597 -13.086 1.00 98.62 83 CYS A C 1
ATOM 685 O O . CYS A 1 83 ? -0.686 -0.362 -12.297 1.00 98.62 83 CYS A O 1
ATOM 687 N N . SER A 1 84 ? 0.133 -0.420 -14.403 1.00 98.31 84 SER A N 1
ATOM 688 C CA . SER A 1 84 ? -1.090 -0.059 -15.130 1.00 98.31 84 SER A CA 1
ATOM 689 C C . SER A 1 84 ? -1.384 -1.106 -16.209 1.00 98.31 84 SER A C 1
ATOM 691 O O . SER A 1 84 ? -0.732 -2.155 -16.253 1.00 98.31 84 SER A O 1
ATOM 693 N N . SER A 1 85 ? -2.341 -0.853 -17.109 1.00 96.88 85 SER A N 1
ATOM 694 C CA . SER A 1 85 ? -2.583 -1.769 -18.235 1.00 96.88 85 SER A CA 1
ATOM 695 C C . SER A 1 85 ? -1.435 -1.807 -19.250 1.00 96.88 85 SER A C 1
ATOM 697 O O . SER A 1 85 ? -1.363 -2.742 -20.049 1.00 96.88 85 SER A O 1
ATOM 699 N N . VAL A 1 86 ? -0.516 -0.836 -19.199 1.00 97.00 86 VAL A N 1
ATOM 700 C CA . VAL A 1 86 ? 0.675 -0.760 -20.062 1.00 97.00 86 VAL A CA 1
ATOM 701 C C . VAL A 1 86 ? 1.754 -1.756 -19.626 1.00 97.00 86 VAL A C 1
ATOM 703 O O . VAL A 1 86 ? 2.476 -2.314 -20.459 1.00 97.00 86 VAL A O 1
ATOM 706 N N . GLY A 1 87 ? 1.850 -2.016 -18.323 1.00 97.81 87 GLY A N 1
ATOM 707 C CA . GLY A 1 87 ? 2.816 -2.932 -17.731 1.00 97.81 87 GLY A CA 1
ATOM 708 C C . GLY A 1 87 ? 3.274 -2.473 -16.353 1.00 97.81 87 GLY A C 1
ATOM 709 O O . GLY A 1 87 ? 2.576 -1.714 -15.683 1.00 97.81 87 GLY A O 1
ATOM 710 N N . ALA A 1 88 ? 4.470 -2.906 -15.953 1.00 98.31 88 ALA A N 1
ATOM 711 C CA . ALA A 1 88 ? 5.118 -2.489 -14.715 1.00 98.31 88 ALA A CA 1
ATOM 712 C C . ALA A 1 88 ? 6.210 -1.445 -14.977 1.00 98.31 88 ALA A C 1
ATOM 714 O O . ALA A 1 88 ? 7.064 -1.632 -15.847 1.00 98.31 88 ALA A O 1
ATOM 715 N N . LEU A 1 89 ? 6.214 -0.381 -14.181 1.00 97.94 89 LEU A N 1
ATOM 716 C CA . LEU A 1 89 ? 7.232 0.657 -14.155 1.00 97.94 89 LEU A CA 1
ATOM 717 C C . LEU A 1 89 ? 7.965 0.617 -12.814 1.00 97.94 89 LEU A C 1
ATOM 719 O O . LEU A 1 89 ? 7.358 0.766 -11.756 1.00 97.94 89 LEU A O 1
ATOM 723 N N . ILE A 1 90 ? 9.280 0.437 -12.871 1.00 97.56 90 ILE A N 1
ATOM 724 C CA . ILE A 1 90 ? 10.182 0.480 -11.723 1.00 97.56 90 ILE A CA 1
ATOM 725 C C . ILE A 1 90 ? 10.968 1.785 -11.797 1.00 97.56 90 ILE A C 1
ATOM 727 O O . ILE A 1 90 ? 11.793 1.975 -12.691 1.00 97.56 90 ILE A O 1
ATOM 731 N N . ILE A 1 91 ? 10.706 2.693 -10.867 1.00 96.12 91 ILE A N 1
ATOM 732 C CA . ILE A 1 91 ? 11.334 4.011 -10.819 1.00 96.12 91 ILE A CA 1
ATOM 733 C C . ILE A 1 91 ? 12.405 3.986 -9.737 1.00 96.12 91 ILE A C 1
ATOM 735 O O . ILE A 1 91 ? 12.099 3.821 -8.558 1.00 96.12 91 ILE A O 1
ATOM 739 N N . GLN A 1 92 ? 13.658 4.168 -10.133 1.00 94.25 92 GLN A N 1
ATOM 740 C CA . GLN A 1 92 ? 14.779 4.338 -9.220 1.00 94.25 92 GLN A CA 1
ATOM 741 C C . GLN A 1 92 ? 14.916 5.804 -8.806 1.00 94.25 92 GLN A C 1
ATOM 743 O O . GLN A 1 92 ? 14.802 6.714 -9.629 1.00 94.25 92 GLN A O 1
ATOM 748 N N . ARG A 1 93 ? 15.207 6.024 -7.527 1.00 90.88 93 ARG A N 1
ATOM 749 C CA . ARG A 1 93 ? 15.482 7.338 -6.951 1.00 90.88 93 ARG A CA 1
ATOM 750 C C . ARG A 1 93 ? 16.820 7.313 -6.221 1.00 90.88 93 ARG A C 1
ATOM 752 O O . ARG A 1 93 ? 17.035 6.459 -5.363 1.00 90.88 93 ARG A O 1
ATOM 759 N N . ASP A 1 94 ? 17.698 8.275 -6.511 1.00 87.38 94 ASP A N 1
ATOM 760 C CA . ASP A 1 94 ? 18.805 8.580 -5.601 1.00 87.38 94 ASP A CA 1
ATOM 761 C C . ASP A 1 94 ? 18.214 9.217 -4.340 1.00 87.38 94 ASP A C 1
ATOM 763 O O . ASP A 1 94 ? 17.530 10.240 -4.398 1.00 87.38 94 ASP A O 1
ATOM 767 N N . VAL A 1 95 ? 18.449 8.598 -3.185 1.00 82.44 95 VAL A N 1
ATOM 768 C CA . VAL A 1 95 ? 17.898 9.068 -1.909 1.00 82.44 95 VAL A CA 1
ATOM 769 C C . VAL A 1 95 ? 18.364 10.476 -1.538 1.00 82.44 95 VAL A C 1
ATOM 771 O O . VAL A 1 95 ? 17.658 11.178 -0.818 1.00 82.44 95 VAL A O 1
ATOM 774 N N . ARG A 1 96 ? 19.506 10.907 -2.092 1.00 83.62 96 ARG A N 1
ATOM 775 C CA . ARG A 1 96 ? 20.072 12.251 -1.927 1.00 83.62 96 ARG A CA 1
ATOM 776 C C . ARG A 1 96 ? 19.382 13.300 -2.797 1.00 83.62 96 ARG A C 1
ATOM 778 O O . ARG A 1 96 ? 19.564 14.490 -2.545 1.00 83.62 96 ARG A O 1
ATOM 785 N N . SER A 1 97 ? 18.626 12.887 -3.813 1.00 82.62 97 SER A N 1
ATOM 786 C CA . SER A 1 97 ? 17.839 13.806 -4.631 1.00 82.62 97 SER A CA 1
ATOM 787 C C . SER A 1 97 ? 16.680 14.366 -3.809 1.00 82.62 97 SER A C 1
ATOM 789 O O . SER A 1 97 ? 16.052 13.656 -3.021 1.00 82.62 97 SER A O 1
ATOM 791 N N . GLY A 1 98 ? 16.385 15.651 -3.995 1.00 83.69 98 GLY A N 1
ATOM 792 C CA . GLY A 1 98 ? 15.218 16.290 -3.388 1.00 83.69 98 GLY A CA 1
ATOM 793 C C . GLY A 1 98 ? 13.885 15.723 -3.908 1.00 83.69 98 GLY A C 1
ATOM 794 O O . GLY A 1 98 ? 13.870 14.760 -4.684 1.00 83.69 98 GLY A O 1
ATOM 795 N N . PRO A 1 99 ? 12.750 16.307 -3.493 1.00 87.69 99 PRO A N 1
ATOM 796 C CA . PRO A 1 99 ? 11.456 15.974 -4.080 1.00 87.69 99 PRO A CA 1
ATOM 797 C C . PRO A 1 99 ? 11.461 16.235 -5.591 1.00 87.69 99 PRO A C 1
ATOM 799 O O . PRO A 1 99 ? 12.011 17.229 -6.062 1.00 87.69 99 PRO A O 1
ATOM 802 N N . SER A 1 100 ? 10.833 15.339 -6.351 1.00 93.38 100 SER A N 1
ATOM 803 C CA . SER A 1 100 ? 10.605 15.515 -7.787 1.00 93.38 100 SER A CA 1
ATOM 804 C C . SER A 1 100 ? 9.201 16.070 -8.006 1.00 93.38 100 SER A C 1
ATOM 806 O O . SER A 1 100 ? 8.225 15.378 -7.721 1.00 93.38 100 SER A O 1
ATOM 808 N N . GLU A 1 101 ? 9.096 17.292 -8.535 1.00 94.56 101 GLU A N 1
ATOM 809 C CA . GLU A 1 101 ? 7.807 17.928 -8.858 1.00 94.56 101 GLU A CA 1
ATOM 810 C C . GLU A 1 101 ? 7.001 17.097 -9.867 1.00 94.56 101 GLU A C 1
ATOM 812 O O . GLU A 1 101 ? 5.792 16.950 -9.722 1.00 94.56 101 GLU A O 1
ATOM 817 N N . ILE A 1 102 ? 7.679 16.485 -10.847 1.00 96.38 102 ILE A N 1
ATOM 818 C CA . ILE A 1 102 ? 7.059 15.600 -11.847 1.00 96.38 102 ILE A CA 1
ATOM 819 C C . ILE A 1 102 ? 6.390 14.409 -11.156 1.00 96.38 102 ILE A C 1
ATOM 821 O O . ILE A 1 102 ? 5.245 14.070 -11.448 1.00 96.38 102 ILE A O 1
ATOM 825 N N . LEU A 1 103 ? 7.106 13.773 -10.227 1.00 95.81 103 LEU A N 1
ATOM 826 C CA . LEU A 1 103 ? 6.603 12.612 -9.504 1.00 95.81 103 LEU A CA 1
ATOM 827 C C . LEU A 1 103 ? 5.494 12.996 -8.512 1.00 95.81 103 LEU A C 1
ATOM 829 O O . LEU A 1 103 ? 4.508 12.273 -8.399 1.00 95.81 103 LEU A O 1
ATOM 833 N N . GLN A 1 104 ? 5.631 14.134 -7.827 1.00 96.12 104 GLN A N 1
ATOM 834 C CA . GLN A 1 104 ? 4.592 14.663 -6.945 1.00 96.12 104 GLN A CA 1
ATOM 835 C C . GLN A 1 104 ? 3.295 14.922 -7.717 1.00 96.12 104 GLN A C 1
ATOM 837 O O . GLN A 1 104 ? 2.249 14.392 -7.346 1.00 96.12 104 GLN A O 1
ATOM 842 N N . GLN A 1 105 ? 3.379 15.661 -8.829 1.00 96.56 105 GLN A N 1
ATOM 843 C CA . GLN A 1 105 ? 2.235 15.955 -9.689 1.00 96.56 105 GLN A CA 1
ATOM 844 C C . GLN A 1 105 ? 1.583 14.666 -10.197 1.00 96.56 105 GLN A C 1
ATOM 846 O O . GLN A 1 105 ? 0.358 14.565 -10.238 1.00 96.56 105 GLN A O 1
ATOM 851 N N . PHE A 1 106 ? 2.382 13.663 -10.563 1.00 97.25 106 PHE A N 1
ATOM 852 C CA . PHE A 1 106 ? 1.860 12.373 -10.994 1.00 97.25 106 PHE A CA 1
ATOM 853 C C . PHE A 1 106 ? 1.051 11.677 -9.894 1.00 97.25 106 PHE A C 1
ATOM 855 O O . PHE A 1 106 ? -0.053 11.211 -10.167 1.00 97.25 106 PHE A O 1
ATOM 862 N N . PHE A 1 107 ? 1.542 11.643 -8.653 1.00 96.81 107 PHE A N 1
ATOM 863 C CA . PHE A 1 107 ? 0.784 11.059 -7.544 1.00 96.81 107 PHE A CA 1
ATOM 864 C C . PHE A 1 107 ? -0.494 11.842 -7.213 1.00 96.81 107 PHE A C 1
ATOM 866 O O . PHE A 1 107 ? -1.527 11.234 -6.948 1.00 96.81 107 PHE A O 1
ATOM 873 N N . GLU A 1 108 ? -0.445 13.172 -7.255 1.00 95.44 108 GLU A N 1
ATOM 874 C CA . GLU A 1 108 ? -1.584 14.040 -6.920 1.00 95.44 108 GLU A CA 1
ATOM 875 C C . GLU A 1 108 ? -2.696 14.017 -7.984 1.00 95.44 108 GLU A C 1
ATOM 877 O O . GLU A 1 108 ? -3.854 14.298 -7.676 1.00 95.44 108 GLU A O 1
ATOM 882 N N . THR A 1 109 ? -2.366 13.681 -9.235 1.00 96.06 109 THR A N 1
ATOM 883 C CA . THR A 1 109 ? -3.310 13.705 -10.370 1.00 96.06 109 THR A CA 1
ATOM 884 C C . THR A 1 109 ? -3.822 12.330 -10.793 1.00 96.06 109 THR A C 1
ATOM 886 O O . THR A 1 109 ? -4.718 12.252 -11.632 1.00 96.06 109 THR A O 1
ATOM 889 N N . ASN A 1 110 ? -3.300 11.247 -10.212 1.00 97.56 110 ASN A N 1
ATOM 890 C CA . ASN A 1 110 ? -3.693 9.879 -10.540 1.00 97.56 110 ASN A CA 1
ATOM 891 C C . ASN A 1 110 ? -4.246 9.138 -9.317 1.00 97.56 110 ASN A C 1
ATOM 893 O O . ASN A 1 110 ? -4.101 9.566 -8.174 1.00 97.56 110 ASN A O 1
ATOM 897 N N . SER A 1 111 ? -4.910 8.011 -9.572 1.00 96.69 111 SER A N 1
ATOM 898 C CA . SER A 1 111 ? -5.467 7.149 -8.526 1.00 96.69 111 SER A CA 1
ATOM 899 C C . SER A 1 111 ? -4.676 5.853 -8.419 1.00 96.69 111 SER A C 1
ATOM 901 O O . SER A 1 111 ? -4.270 5.276 -9.428 1.00 96.69 111 SER A O 1
ATOM 903 N N . PHE A 1 112 ? -4.491 5.374 -7.195 1.00 97.62 112 PHE A N 1
ATOM 904 C CA . PHE A 1 112 ? -3.683 4.204 -6.891 1.00 97.62 112 PHE A CA 1
ATOM 905 C C . PHE A 1 112 ? -4.425 3.243 -5.970 1.00 97.62 112 PHE A C 1
ATOM 907 O O . PHE A 1 112 ? -5.354 3.609 -5.251 1.00 97.62 112 PHE A O 1
ATOM 914 N N . PHE A 1 113 ? -3.969 2.002 -5.957 1.00 97.50 113 PHE A N 1
ATOM 915 C CA . PHE A 1 113 ? -4.292 1.041 -4.918 1.00 97.50 113 PHE A CA 1
ATOM 916 C C . PHE A 1 113 ? -3.028 0.295 -4.518 1.00 97.50 113 PHE A C 1
ATOM 918 O O . PHE A 1 113 ? -2.139 0.037 -5.331 1.00 97.50 113 PHE A O 1
ATOM 925 N N . SER A 1 114 ? -2.937 -0.047 -3.246 1.00 96.31 114 SER A N 1
ATOM 926 C CA . SER A 1 114 ? -1.777 -0.719 -2.684 1.00 96.31 114 SER A CA 1
ATOM 927 C C . SER A 1 114 ? -2.199 -1.547 -1.481 1.00 96.31 114 SER A C 1
ATOM 929 O O . SER A 1 114 ? -3.328 -1.447 -1.001 1.00 96.31 114 SER A O 1
ATOM 931 N N . LYS A 1 115 ? -1.305 -2.417 -1.024 1.00 94.62 115 LYS A N 1
ATOM 932 C CA . LYS A 1 115 ? -1.521 -3.263 0.140 1.00 94.62 115 LYS A CA 1
ATOM 933 C C . LYS A 1 115 ? -0.767 -2.664 1.322 1.00 94.62 115 LYS A C 1
ATOM 935 O O . LYS A 1 115 ? 0.454 -2.728 1.333 1.00 94.62 115 LYS A O 1
ATOM 940 N N . TYR A 1 116 ? -1.497 -2.214 2.341 1.00 87.94 116 TYR A N 1
ATOM 941 C CA . TYR A 1 116 ? -0.950 -1.680 3.588 1.00 87.94 116 TYR A CA 1
ATOM 942 C C . TYR A 1 116 ? -0.068 -0.435 3.413 1.00 87.94 116 TYR A C 1
ATOM 944 O O . TYR A 1 116 ? 1.156 -0.506 3.397 1.00 87.94 116 TYR A O 1
ATOM 952 N N . THR A 1 117 ? -0.697 0.738 3.357 1.00 84.50 117 THR A N 1
ATOM 953 C CA . THR A 1 117 ? -0.047 1.976 2.879 1.00 84.50 117 THR A CA 1
ATOM 954 C C . THR A 1 117 ? 0.503 2.880 3.980 1.00 84.50 117 THR A C 1
ATOM 956 O O . THR A 1 117 ? 1.083 3.928 3.691 1.00 84.50 117 THR A O 1
ATOM 959 N N . LYS A 1 118 ? 0.316 2.520 5.258 1.00 84.38 118 LYS A N 1
ATOM 960 C CA . LYS A 1 118 ? 0.616 3.396 6.408 1.00 84.38 118 LYS A CA 1
ATOM 961 C C . LYS A 1 118 ? 2.049 3.934 6.380 1.00 84.38 118 LYS A C 1
ATOM 963 O O . LYS A 1 118 ? 2.291 5.131 6.550 1.00 84.38 118 LYS A O 1
ATOM 968 N N . HIS A 1 119 ? 3.014 3.031 6.224 1.00 85.75 119 HIS A N 1
ATOM 969 C CA . HIS A 1 119 ? 4.427 3.390 6.264 1.00 85.75 119 HIS A CA 1
ATOM 970 C C . HIS A 1 119 ? 4.843 4.170 5.017 1.00 85.75 119 HIS A C 1
ATOM 972 O O . HIS A 1 119 ? 5.565 5.160 5.150 1.00 85.75 119 HIS A O 1
ATOM 978 N N . ASP A 1 120 ? 4.343 3.781 3.846 1.00 88.38 120 ASP A N 1
ATOM 979 C CA . ASP A 1 120 ? 4.655 4.445 2.582 1.00 88.38 120 ASP A CA 1
ATOM 980 C C . ASP A 1 120 ? 4.135 5.880 2.561 1.00 88.38 120 ASP A C 1
ATOM 982 O O . ASP A 1 120 ? 4.903 6.803 2.304 1.00 88.38 120 ASP A O 1
ATOM 986 N N . LEU A 1 121 ? 2.874 6.100 2.946 1.00 87.81 121 LEU A N 1
ATOM 987 C CA . LEU A 1 121 ? 2.269 7.434 3.014 1.00 87.81 121 LEU A CA 1
ATOM 988 C C . LEU A 1 121 ? 3.043 8.375 3.935 1.00 87.81 121 LEU A C 1
ATOM 990 O O . LEU A 1 121 ? 3.312 9.523 3.575 1.00 87.81 121 LEU A O 1
ATOM 994 N N . LYS A 1 122 ? 3.460 7.879 5.106 1.00 87.12 122 LYS A N 1
ATOM 995 C CA . LYS A 1 122 ? 4.312 8.648 6.015 1.00 87.12 122 LYS A CA 1
ATOM 996 C C . LYS A 1 122 ? 5.607 9.082 5.321 1.00 87.12 122 LYS A C 1
ATOM 998 O O . LYS A 1 122 ? 5.985 10.246 5.412 1.00 87.12 122 LYS A O 1
ATOM 1003 N N . LYS A 1 123 ? 6.275 8.175 4.605 1.00 88.62 123 LYS A N 1
ATOM 1004 C CA . LYS A 1 123 ? 7.522 8.489 3.893 1.00 88.62 123 LYS A CA 1
ATOM 1005 C C . LYS A 1 123 ? 7.332 9.397 2.695 1.00 88.62 123 LYS A C 1
ATOM 1007 O O . LYS A 1 123 ? 8.167 10.266 2.467 1.00 88.62 123 LYS A O 1
ATOM 1012 N N . MET A 1 124 ? 6.237 9.253 1.963 1.00 90.75 124 MET A N 1
ATOM 1013 C CA . MET A 1 124 ? 5.916 10.167 0.874 1.00 90.75 124 MET A CA 1
ATOM 1014 C C . MET A 1 124 ? 5.745 11.598 1.394 1.00 90.75 124 MET A C 1
ATOM 1016 O O . MET A 1 124 ? 6.290 12.515 0.792 1.00 90.75 124 MET A O 1
ATOM 1020 N N . ARG A 1 125 ? 5.104 11.801 2.552 1.00 89.00 125 ARG A N 1
ATOM 1021 C CA . ARG A 1 125 ? 5.021 13.127 3.195 1.00 89.00 125 ARG A CA 1
ATOM 1022 C C . ARG A 1 125 ? 6.362 13.653 3.691 1.00 89.00 125 ARG A C 1
ATOM 1024 O O . ARG A 1 125 ? 6.605 14.853 3.625 1.00 89.00 125 ARG A O 1
ATOM 1031 N N . GLU A 1 126 ? 7.248 12.782 4.172 1.00 88.69 126 GLU A N 1
ATOM 1032 C CA . GLU A 1 126 ? 8.621 13.182 4.514 1.00 88.69 126 GLU A CA 1
ATOM 1033 C C . GLU A 1 126 ? 9.382 13.700 3.275 1.00 88.69 126 GLU A C 1
ATOM 1035 O O . GLU A 1 126 ? 10.198 14.609 3.404 1.00 88.69 126 GLU A O 1
ATOM 1040 N N . ILE A 1 127 ? 9.089 13.170 2.078 1.00 89.56 127 ILE A N 1
ATOM 1041 C CA . ILE A 1 127 ? 9.721 13.577 0.811 1.00 89.56 127 ILE A CA 1
ATOM 1042 C C . ILE A 1 127 ? 9.054 14.825 0.209 1.00 89.56 127 ILE A C 1
ATOM 1044 O O . ILE A 1 127 ? 9.744 15.787 -0.113 1.00 89.56 127 ILE A O 1
ATOM 1048 N N . PHE A 1 128 ? 7.730 14.809 0.037 1.00 91.62 128 PHE A N 1
ATOM 1049 C CA . PHE A 1 128 ? 6.962 15.828 -0.697 1.00 91.62 128 PHE A CA 1
ATOM 1050 C C . PHE A 1 128 ? 6.380 16.933 0.200 1.00 91.62 128 PHE A C 1
ATOM 1052 O O . PHE A 1 128 ? 5.844 17.926 -0.288 1.00 91.62 128 PHE A O 1
ATOM 1059 N N . GLY A 1 129 ? 6.512 16.790 1.519 1.00 90.50 129 GLY A N 1
ATOM 1060 C CA . GLY A 1 129 ? 6.010 17.729 2.515 1.00 90.50 129 GLY A CA 1
ATOM 1061 C C . GLY A 1 129 ? 4.687 17.295 3.152 1.00 90.50 129 GLY A C 1
ATOM 1062 O O . GLY A 1 129 ? 3.954 16.455 2.635 1.00 90.50 129 GLY A O 1
ATOM 1063 N N . ARG A 1 130 ? 4.367 17.910 4.299 1.00 85.12 130 ARG A N 1
ATOM 1064 C CA . ARG A 1 130 ? 3.198 17.558 5.133 1.00 85.12 130 ARG A CA 1
ATOM 1065 C C . ARG A 1 130 ? 1.852 17.619 4.404 1.00 85.12 130 ARG A C 1
ATOM 1067 O O . ARG A 1 130 ? 0.974 16.826 4.692 1.00 85.12 130 ARG A O 1
ATOM 1074 N N . HIS A 1 131 ? 1.723 18.527 3.436 1.00 85.75 131 HIS A N 1
ATOM 1075 C CA . HIS A 1 131 ? 0.480 18.757 2.689 1.00 85.75 131 HIS A CA 1
ATOM 1076 C C . HIS A 1 131 ? 0.323 17.833 1.479 1.00 85.75 131 HIS A C 1
ATOM 1078 O O . HIS A 1 131 ? -0.641 17.971 0.731 1.00 85.75 131 HIS A O 1
ATOM 1084 N N . PHE A 1 132 ? 1.277 16.925 1.261 1.00 89.69 132 PHE A N 1
ATOM 1085 C CA . PHE A 1 132 ? 1.200 15.955 0.184 1.00 89.69 132 PHE A CA 1
ATOM 1086 C C . PHE A 1 132 ? 0.003 15.025 0.389 1.00 89.69 132 PHE A C 1
ATOM 1088 O O . PHE A 1 132 ? -0.156 14.403 1.446 1.00 89.69 132 PHE A O 1
ATOM 1095 N N . ASN A 1 133 ? -0.815 14.916 -0.653 1.00 87.12 133 ASN A N 1
ATOM 1096 C CA . ASN A 1 133 ? -1.986 14.061 -0.679 1.00 87.12 133 ASN A CA 1
ATOM 1097 C C . ASN A 1 133 ? -1.954 13.176 -1.924 1.00 87.12 133 ASN A C 1
ATOM 1099 O O . ASN A 1 133 ? -1.623 13.627 -3.014 1.00 87.12 133 ASN A O 1
ATOM 1103 N N . VAL A 1 134 ? -2.337 11.917 -1.764 1.00 91.19 134 VAL A N 1
ATOM 1104 C CA . VAL A 1 134 ? -2.396 10.947 -2.856 1.00 91.19 134 VAL A CA 1
ATOM 1105 C C . VAL A 1 134 ? -3.685 10.155 -2.733 1.00 91.19 134 VAL A C 1
ATOM 1107 O O . VAL A 1 134 ? -4.063 9.724 -1.642 1.00 91.19 134 VAL A O 1
ATOM 1110 N N . ASN A 1 135 ? -4.372 9.959 -3.858 1.00 92.62 135 ASN A N 1
ATOM 1111 C CA . ASN A 1 135 ? -5.556 9.117 -3.895 1.00 92.62 135 ASN A CA 1
ATOM 1112 C C . ASN A 1 135 ? -5.132 7.646 -3.953 1.00 92.62 135 ASN A C 1
ATOM 1114 O O . ASN A 1 135 ? -4.904 7.111 -5.038 1.00 92.62 135 ASN A O 1
ATOM 1118 N N . ILE A 1 136 ? -4.990 7.009 -2.789 1.00 93.12 136 ILE A N 1
ATOM 1119 C CA . ILE A 1 136 ? -4.596 5.604 -2.672 1.00 93.12 136 ILE A CA 1
ATOM 1120 C C . ILE A 1 136 ? -5.606 4.800 -1.851 1.00 93.12 136 ILE A C 1
ATOM 1122 O O . ILE A 1 136 ? -5.956 5.150 -0.722 1.00 93.12 136 ILE A O 1
ATOM 1126 N N . GLU A 1 137 ? -6.074 3.696 -2.424 1.00 93.62 137 GLU A N 1
ATOM 1127 C CA . GLU A 1 137 ? -6.866 2.693 -1.717 1.00 93.62 137 GLU A CA 1
ATOM 1128 C C . GLU A 1 137 ? -5.948 1.685 -1.002 1.00 93.62 137 GLU A C 1
ATOM 1130 O O . GLU A 1 137 ? -5.097 1.071 -1.649 1.00 93.62 137 GLU A O 1
ATOM 1135 N N . ASP A 1 138 ? -6.155 1.454 0.302 1.00 93.62 138 ASP A N 1
ATOM 1136 C CA . ASP A 1 138 ? -5.531 0.333 1.021 1.00 93.62 138 ASP A CA 1
ATOM 1137 C C . ASP A 1 138 ? -6.388 -0.937 0.897 1.00 93.62 138 ASP A C 1
ATOM 1139 O O . ASP A 1 138 ? -7.312 -1.180 1.684 1.00 93.62 138 ASP A O 1
ATOM 1143 N N . ILE A 1 139 ? -6.059 -1.771 -0.091 1.00 95.94 139 ILE A N 1
ATOM 1144 C CA . ILE A 1 139 ? -6.824 -2.983 -0.414 1.00 95.94 139 ILE A CA 1
ATOM 1145 C C . ILE A 1 139 ? -6.740 -4.043 0.683 1.00 95.94 139 ILE A C 1
ATOM 1147 O O . ILE A 1 139 ? -7.638 -4.885 0.768 1.00 95.94 139 ILE A O 1
ATOM 1151 N N . GLU A 1 140 ? -5.709 -4.019 1.542 1.00 94.88 140 GLU A N 1
ATOM 1152 C CA . GLU A 1 140 ? -5.635 -4.954 2.668 1.00 94.88 140 GLU A CA 1
ATOM 1153 C C . GLU A 1 140 ? -6.815 -4.733 3.615 1.00 94.88 140 GLU A C 1
ATOM 1155 O O . GLU A 1 140 ? -7.450 -5.698 4.043 1.00 94.88 140 GLU A O 1
ATOM 1160 N N . ILE A 1 141 ? -7.139 -3.471 3.894 1.00 92.75 141 ILE A N 1
ATOM 1161 C CA . ILE A 1 141 ? -8.256 -3.091 4.756 1.00 92.75 141 ILE A CA 1
ATOM 1162 C C . ILE A 1 141 ? -9.583 -3.230 4.013 1.00 92.75 141 ILE A C 1
ATOM 1164 O O . ILE A 1 141 ? -10.451 -3.986 4.452 1.00 92.75 141 ILE A O 1
ATOM 1168 N N . THR A 1 142 ? -9.743 -2.517 2.895 1.00 94.38 142 THR A N 1
ATOM 1169 C CA . THR A 1 142 ? -11.054 -2.291 2.266 1.00 94.38 142 THR A CA 1
ATOM 1170 C C . THR A 1 142 ? -11.601 -3.523 1.554 1.00 94.38 142 THR A C 1
ATOM 1172 O O . THR A 1 142 ? -12.817 -3.677 1.460 1.00 94.38 142 THR A O 1
ATOM 1175 N N . ARG A 1 143 ? -10.735 -4.411 1.051 1.00 96.25 143 ARG A N 1
ATOM 1176 C CA . ARG A 1 143 ? -11.139 -5.553 0.211 1.00 96.25 143 ARG A CA 1
ATOM 1177 C C . ARG A 1 143 ? -10.764 -6.898 0.808 1.00 96.25 143 ARG A C 1
ATOM 1179 O O . ARG A 1 143 ? -11.545 -7.838 0.727 1.00 96.25 143 ARG A O 1
ATOM 1186 N N . ILE A 1 144 ? -9.583 -7.021 1.406 1.00 96.88 144 ILE A N 1
ATOM 1187 C CA . ILE A 1 144 ? -9.097 -8.322 1.878 1.00 96.88 144 ILE A CA 1
ATOM 1188 C C . ILE A 1 144 ? -9.643 -8.636 3.272 1.00 96.88 144 ILE A C 1
ATOM 1190 O O . ILE A 1 144 ? -10.434 -9.567 3.434 1.00 96.88 144 ILE A O 1
ATOM 1194 N N . ARG A 1 145 ? -9.275 -7.847 4.284 1.00 94.88 145 ARG A N 1
ATOM 1195 C CA . ARG A 1 145 ? -9.678 -8.094 5.676 1.00 94.88 145 ARG A CA 1
ATOM 1196 C C . ARG A 1 145 ? -11.168 -7.871 5.892 1.00 94.88 145 ARG A C 1
ATOM 1198 O O . ARG A 1 145 ? -11.786 -8.661 6.601 1.00 94.88 145 ARG A O 1
ATOM 1205 N N . ALA A 1 146 ? -11.754 -6.877 5.224 1.00 94.44 146 ALA A N 1
ATOM 1206 C CA . ALA A 1 146 ? -13.192 -6.626 5.281 1.00 94.44 146 ALA A CA 1
ATOM 1207 C C . ALA A 1 146 ? -14.054 -7.822 4.838 1.00 94.44 146 ALA A C 1
ATOM 1209 O O . ALA A 1 146 ? -15.186 -7.972 5.294 1.00 94.44 146 ALA A O 1
ATOM 1210 N N . HIS A 1 147 ? -13.506 -8.698 3.991 1.00 96.44 147 HIS A N 1
ATOM 1211 C CA . HIS A 1 147 ? -14.170 -9.909 3.498 1.00 96.44 147 HIS A CA 1
ATOM 1212 C C . HIS A 1 147 ? -13.592 -11.196 4.106 1.00 96.44 147 HIS A C 1
ATOM 1214 O O . HIS A 1 147 ? -13.821 -12.287 3.592 1.00 96.44 147 HIS A O 1
ATOM 1220 N N . ASN A 1 148 ? -12.867 -11.092 5.227 1.00 94.88 148 ASN A N 1
ATOM 1221 C CA . ASN A 1 148 ? -12.250 -12.217 5.941 1.00 94.88 148 ASN A CA 1
ATOM 1222 C C . ASN A 1 148 ? -11.268 -13.047 5.093 1.00 94.88 148 ASN A C 1
ATOM 1224 O O . ASN A 1 148 ? -11.081 -14.242 5.336 1.00 94.88 148 ASN A O 1
ATOM 1228 N N . HIS A 1 149 ? -10.623 -12.429 4.104 1.00 96.69 149 HIS A N 1
ATOM 1229 C CA . HIS A 1 149 ? -9.530 -13.055 3.371 1.00 96.69 149 HIS A CA 1
ATOM 1230 C C . HIS A 1 149 ? -8.194 -12.865 4.096 1.00 96.69 149 HIS A C 1
ATOM 1232 O O . HIS A 1 149 ? -8.002 -11.934 4.881 1.00 96.69 149 HIS A O 1
ATOM 1238 N N . SER A 1 150 ? -7.250 -13.764 3.817 1.00 95.75 150 SER A N 1
ATOM 1239 C CA . SER A 1 150 ? -5.902 -13.682 4.375 1.00 95.75 150 SER A CA 1
ATOM 1240 C C . SER A 1 150 ? -5.145 -12.470 3.819 1.00 95.75 150 SER A C 1
ATOM 1242 O O . SER A 1 150 ? -5.094 -12.301 2.599 1.00 95.75 150 SER A O 1
ATOM 1244 N N . PRO A 1 151 ? -4.491 -11.662 4.676 1.00 94.69 151 PRO A N 1
ATOM 1245 C CA . PRO A 1 151 ? -3.644 -10.552 4.246 1.00 94.69 151 PRO A CA 1
ATOM 1246 C C . PRO A 1 151 ? -2.270 -11.014 3.734 1.00 94.69 151 PRO A C 1
ATOM 1248 O O . PRO A 1 151 ? -1.436 -10.184 3.368 1.00 94.69 151 PRO A O 1
ATOM 1251 N N . ASN A 1 152 ? -1.973 -12.320 3.721 1.00 95.81 152 ASN A N 1
ATOM 1252 C CA . ASN A 1 152 ? -0.724 -12.815 3.154 1.00 95.81 152 ASN A CA 1
ATOM 1253 C C . ASN A 1 152 ? -0.684 -12.536 1.644 1.00 95.81 152 ASN A C 1
ATOM 1255 O O . ASN A 1 152 ? -1.534 -13.011 0.896 1.00 95.81 152 ASN A O 1
ATOM 1259 N N . PHE A 1 153 ? 0.338 -11.809 1.187 1.00 96.00 153 PHE A N 1
ATOM 1260 C CA . PHE A 1 153 ? 0.433 -11.372 -0.206 1.00 96.00 153 PHE A CA 1
ATOM 1261 C C . PHE A 1 153 ? 0.343 -12.534 -1.208 1.00 96.00 153 PHE A C 1
ATOM 1263 O O . PHE A 1 153 ? -0.430 -12.474 -2.159 1.00 96.00 153 PHE A O 1
ATOM 1270 N N . LEU A 1 154 ? 1.073 -13.632 -0.982 1.00 96.00 154 LEU A N 1
ATOM 1271 C CA . LEU A 1 154 ? 1.054 -14.773 -1.899 1.00 96.00 154 LEU A CA 1
ATOM 1272 C C . LEU A 1 154 ? -0.315 -15.467 -1.932 1.00 96.00 154 LEU A C 1
ATOM 1274 O O . LEU A 1 154 ? -0.730 -15.944 -2.988 1.00 96.00 154 LEU A O 1
ATOM 1278 N N . GLU A 1 155 ? -1.016 -15.531 -0.801 1.00 97.50 155 GLU A N 1
ATOM 1279 C CA . GLU A 1 155 ? -2.376 -16.076 -0.743 1.00 97.50 155 GLU A CA 1
ATOM 1280 C C . GLU A 1 155 ? -3.376 -15.177 -1.475 1.00 97.50 155 GLU A C 1
ATOM 1282 O O . GLU A 1 155 ? -4.196 -15.701 -2.231 1.00 97.50 155 GLU A O 1
ATOM 1287 N N . ILE A 1 156 ? -3.252 -13.849 -1.353 1.00 97.88 156 ILE A N 1
ATOM 1288 C CA . ILE A 1 156 ? -4.031 -12.881 -2.143 1.00 97.88 156 ILE A CA 1
ATOM 1289 C C . ILE A 1 156 ? -3.818 -13.148 -3.638 1.00 97.88 156 ILE A C 1
ATOM 1291 O O . ILE A 1 156 ? -4.783 -13.366 -4.372 1.00 97.88 156 ILE A O 1
ATOM 1295 N N . ILE A 1 157 ? -2.563 -13.209 -4.096 1.00 98.06 157 ILE A N 1
ATOM 1296 C CA . ILE A 1 157 ? -2.259 -13.435 -5.515 1.00 98.06 157 ILE A CA 1
ATOM 1297 C C . ILE A 1 157 ? -2.814 -14.780 -5.992 1.00 98.06 157 ILE A C 1
ATOM 1299 O O . ILE A 1 157 ? -3.504 -14.829 -7.007 1.00 98.06 157 ILE A O 1
ATOM 1303 N N . LYS A 1 158 ? -2.590 -15.872 -5.255 1.00 97.62 158 LYS A N 1
ATOM 1304 C CA . LYS A 1 158 ? -3.108 -17.194 -5.645 1.00 97.62 158 LYS A CA 1
ATOM 1305 C C . LYS A 1 158 ? -4.632 -17.234 -5.720 1.00 97.62 158 LYS A C 1
ATOM 1307 O O . LYS A 1 158 ? -5.165 -17.893 -6.608 1.00 97.62 158 LYS A O 1
ATOM 1312 N N . THR A 1 159 ? -5.309 -16.535 -4.813 1.00 98.00 159 THR A N 1
ATOM 1313 C CA . THR A 1 159 ? -6.775 -16.501 -4.742 1.00 98.00 159 THR A CA 1
ATOM 1314 C C . THR A 1 159 ? -7.373 -15.690 -5.888 1.00 98.00 159 THR A C 1
ATOM 1316 O O . THR A 1 159 ? -8.330 -16.132 -6.516 1.00 98.00 159 THR A O 1
ATOM 1319 N N . PHE A 1 160 ? -6.797 -14.524 -6.190 1.00 98.38 160 PHE A N 1
ATOM 1320 C CA . PHE A 1 160 ? -7.436 -13.531 -7.058 1.00 98.38 160 PHE A CA 1
ATOM 1321 C C . PHE A 1 160 ? -6.760 -13.347 -8.421 1.00 98.38 160 PHE A C 1
ATOM 1323 O O . PHE A 1 160 ? -7.408 -12.921 -9.370 1.00 98.38 160 PHE A O 1
ATOM 1330 N N . ALA A 1 161 ? -5.484 -13.686 -8.572 1.00 97.62 161 ALA A N 1
ATOM 1331 C CA . ALA A 1 161 ? -4.755 -13.623 -9.843 1.00 97.62 161 ALA A CA 1
ATOM 1332 C C . ALA A 1 161 ? -4.392 -15.012 -10.400 1.00 97.62 161 ALA A C 1
ATOM 1334 O O . ALA A 1 161 ? -4.131 -15.142 -11.597 1.00 97.62 161 ALA A O 1
ATOM 1335 N N . GLY A 1 162 ? -4.399 -16.050 -9.562 1.00 97.31 162 GLY A N 1
ATOM 1336 C CA . GLY A 1 162 ? -3.973 -17.404 -9.909 1.00 97.31 162 GLY A CA 1
ATOM 1337 C C . GLY A 1 162 ? -2.498 -17.666 -9.593 1.00 97.31 162 GLY A C 1
ATOM 1338 O O . GLY A 1 162 ? -1.823 -16.884 -8.924 1.00 97.31 162 GLY A O 1
ATOM 1339 N N . SER A 1 163 ? -1.989 -18.811 -10.046 1.00 97.31 163 SER A N 1
ATOM 1340 C CA . SER A 1 163 ? -0.626 -19.247 -9.723 1.00 97.31 163 SER A CA 1
ATOM 1341 C C . SER A 1 163 ? 0.424 -18.526 -10.578 1.00 97.31 163 SER A C 1
ATOM 1343 O O . SER A 1 163 ? 0.331 -18.584 -11.807 1.00 97.31 163 SER A O 1
ATOM 1345 N N . PRO A 1 164 ? 1.450 -17.905 -9.967 1.00 97.50 164 PRO A N 1
ATOM 1346 C CA . PRO A 1 164 ? 2.571 -17.354 -10.716 1.00 97.50 164 PRO A CA 1
ATOM 1347 C C . PRO A 1 164 ? 3.433 -18.464 -11.335 1.00 97.50 164 PRO A C 1
ATOM 1349 O O . PRO A 1 164 ? 3.458 -19.601 -10.860 1.00 97.50 164 PRO A O 1
ATOM 1352 N N . THR A 1 165 ? 4.174 -18.123 -12.386 1.00 97.25 165 THR A N 1
ATOM 1353 C CA . THR A 1 165 ? 5.086 -19.033 -13.112 1.00 97.25 165 THR A CA 1
ATOM 1354 C C . THR A 1 165 ? 6.399 -19.307 -12.378 1.00 97.25 165 THR A C 1
ATOM 1356 O O . THR A 1 165 ? 7.112 -20.256 -12.710 1.00 97.25 165 THR A O 1
ATOM 1359 N N . GLY A 1 166 ? 6.741 -18.487 -11.384 1.00 94.12 166 GLY A N 1
ATOM 1360 C CA . GLY A 1 166 ? 7.990 -18.567 -10.640 1.00 94.12 166 GLY A CA 1
ATOM 1361 C C . GLY A 1 166 ? 7.860 -18.063 -9.205 1.00 94.12 166 GLY A C 1
ATOM 1362 O O . GLY A 1 166 ? 6.848 -17.488 -8.810 1.00 94.12 166 GLY A O 1
ATOM 1363 N N . ASP A 1 167 ? 8.913 -18.292 -8.422 1.00 93.31 167 ASP A N 1
ATOM 1364 C CA . ASP A 1 167 ? 9.037 -17.778 -7.057 1.00 93.31 167 ASP A CA 1
ATOM 1365 C C . ASP A 1 167 ? 9.684 -16.387 -7.071 1.00 93.31 167 ASP A C 1
ATOM 1367 O O . ASP A 1 167 ? 10.909 -16.245 -7.015 1.00 93.31 167 ASP A O 1
ATOM 1371 N N . PHE A 1 168 ? 8.847 -15.363 -7.220 1.00 95.81 168 PHE A N 1
ATOM 1372 C CA . PHE A 1 168 ? 9.273 -13.966 -7.295 1.00 95.81 168 PHE A CA 1
ATOM 1373 C C . PHE A 1 168 ? 9.398 -13.287 -5.923 1.00 95.81 168 PHE A C 1
ATOM 1375 O O . PHE A 1 168 ? 9.987 -12.218 -5.850 1.00 95.81 168 PHE A O 1
ATOM 1382 N N . LEU A 1 169 ? 8.893 -13.891 -4.838 1.00 93.31 169 LEU A N 1
ATOM 1383 C CA . LEU A 1 169 ? 8.766 -13.269 -3.507 1.00 93.31 169 LEU A CA 1
ATOM 1384 C C . LEU A 1 169 ? 9.829 -13.765 -2.524 1.00 93.31 169 LEU A C 1
ATOM 1386 O O . LEU A 1 169 ? 9.553 -14.121 -1.374 1.00 93.31 169 LEU A O 1
ATOM 1390 N N . VAL A 1 170 ? 11.077 -13.838 -2.977 1.00 89.50 170 VAL A N 1
ATOM 1391 C CA . VAL A 1 170 ? 12.132 -14.427 -2.155 1.00 89.50 170 VAL A CA 1
ATOM 1392 C C . VAL A 1 170 ? 12.541 -13.473 -1.044 1.00 89.50 170 VAL A C 1
ATOM 1394 O O . VAL A 1 170 ? 13.092 -12.406 -1.295 1.00 89.50 170 VAL A O 1
ATOM 1397 N N . LYS A 1 171 ? 12.356 -13.916 0.202 1.00 88.69 171 LYS A N 1
ATOM 1398 C CA . LYS A 1 171 ? 12.523 -13.109 1.420 1.00 88.69 171 LYS A CA 1
ATOM 1399 C C . LYS A 1 171 ? 13.831 -12.310 1.514 1.00 88.69 171 LYS A C 1
ATOM 1401 O O . LYS A 1 171 ? 13.825 -11.231 2.086 1.00 88.69 171 LYS A O 1
ATOM 1406 N N . HIS A 1 172 ? 14.955 -12.809 0.994 1.00 89.00 172 HIS A N 1
ATOM 1407 C CA . HIS A 1 172 ? 16.223 -12.069 1.074 1.00 89.00 172 HIS A CA 1
ATOM 1408 C C . HIS A 1 172 ? 16.249 -10.812 0.187 1.00 89.00 172 HIS A C 1
ATOM 1410 O O . HIS A 1 172 ? 17.016 -9.899 0.478 1.00 89.00 172 HIS A O 1
ATOM 1416 N N . LEU A 1 173 ? 15.430 -10.755 -0.872 1.00 91.31 173 LEU A N 1
ATOM 1417 C CA . LEU A 1 173 ? 15.350 -9.593 -1.762 1.00 91.31 173 LEU A CA 1
ATOM 1418 C C . LEU A 1 173 ? 14.640 -8.412 -1.094 1.00 91.31 173 LEU A C 1
ATOM 1420 O O . LEU A 1 173 ? 15.061 -7.281 -1.311 1.00 91.31 173 LEU A O 1
ATOM 1424 N N . ALA A 1 174 ? 13.690 -8.676 -0.190 1.00 88.88 174 ALA A N 1
ATOM 1425 C CA . ALA A 1 174 ? 13.055 -7.659 0.657 1.00 88.88 174 ALA A CA 1
ATOM 1426 C C . ALA A 1 174 ? 14.063 -6.867 1.516 1.00 88.88 174 ALA A C 1
ATOM 1428 O O . ALA A 1 174 ? 13.785 -5.760 1.954 1.00 88.88 174 ALA A O 1
ATOM 1429 N N . TYR A 1 175 ? 15.245 -7.440 1.770 1.00 89.69 175 TYR A N 1
ATOM 1430 C CA . TYR A 1 175 ? 16.330 -6.810 2.531 1.00 89.69 175 TYR A CA 1
ATOM 1431 C C . TYR A 1 175 ? 17.537 -6.464 1.650 1.00 89.69 175 TYR A C 1
ATOM 1433 O O . TYR A 1 175 ? 18.644 -6.272 2.158 1.00 89.69 175 TYR A O 1
ATOM 1441 N N . SER A 1 176 ? 17.360 -6.466 0.327 1.00 91.50 176 SER A N 1
ATOM 1442 C CA . SER A 1 176 ? 18.437 -6.144 -0.601 1.00 91.50 176 SER A CA 1
ATOM 1443 C C . SER A 1 176 ? 18.793 -4.658 -0.552 1.00 91.50 176 SER A C 1
ATOM 1445 O O . SER A 1 176 ? 18.070 -3.827 -0.008 1.00 91.50 176 SER A O 1
ATOM 1447 N N . ASP A 1 177 ? 19.953 -4.317 -1.108 1.00 91.81 177 ASP A N 1
ATOM 1448 C CA . ASP A 1 177 ? 20.346 -2.920 -1.236 1.00 91.81 177 ASP A CA 1
ATOM 1449 C C . ASP A 1 177 ? 19.636 -2.283 -2.437 1.00 91.81 177 ASP A C 1
ATOM 1451 O O . ASP A 1 177 ? 20.067 -2.427 -3.587 1.00 91.81 177 ASP A O 1
ATOM 1455 N N . TRP A 1 178 ? 18.519 -1.620 -2.148 1.00 94.12 178 TRP A N 1
ATOM 1456 C CA . TRP A 1 178 ? 17.634 -0.988 -3.126 1.00 94.12 178 TRP A CA 1
ATOM 1457 C C . TRP A 1 178 ? 18.120 0.374 -3.636 1.00 94.12 178 TRP A C 1
ATOM 1459 O O . TRP A 1 178 ? 17.529 0.906 -4.571 1.00 94.12 178 TRP A O 1
ATOM 1469 N N . SER A 1 179 ? 19.207 0.930 -3.084 1.00 90.75 179 SER A N 1
ATOM 1470 C CA . SER A 1 179 ? 19.810 2.172 -3.599 1.00 90.75 179 SER A CA 1
ATOM 1471 C C . SER A 1 179 ? 20.786 1.933 -4.758 1.00 90.75 179 SER A C 1
ATOM 1473 O O . SER A 1 179 ? 21.286 2.883 -5.362 1.00 90.75 179 SER A O 1
ATOM 1475 N N . LYS A 1 180 ? 21.069 0.667 -5.100 1.00 89.69 180 LYS A N 1
ATOM 1476 C CA . LYS A 1 180 ? 21.962 0.328 -6.211 1.00 89.69 180 LYS A CA 1
ATOM 1477 C C . LYS A 1 180 ? 21.358 0.734 -7.549 1.00 89.69 180 LYS A C 1
ATOM 1479 O O . LYS A 1 180 ? 20.247 0.343 -7.895 1.00 89.69 180 LYS A O 1
ATOM 1484 N N . ASN A 1 181 ? 22.152 1.444 -8.342 1.00 88.88 181 ASN A N 1
ATOM 1485 C CA . ASN A 1 181 ? 21.824 1.799 -9.713 1.00 88.88 181 ASN A CA 1
ATOM 1486 C C . ASN A 1 181 ? 22.977 1.374 -10.646 1.00 88.88 181 ASN A C 1
ATOM 1488 O O . ASN A 1 181 ? 24.094 1.866 -10.467 1.00 88.88 181 ASN A O 1
ATOM 1492 N N . PRO A 1 182 ? 22.754 0.449 -11.603 1.00 91.88 182 PRO A N 1
ATOM 1493 C CA . PRO A 1 182 ? 21.487 -0.230 -11.914 1.00 91.88 182 PRO A CA 1
ATOM 1494 C C . PRO A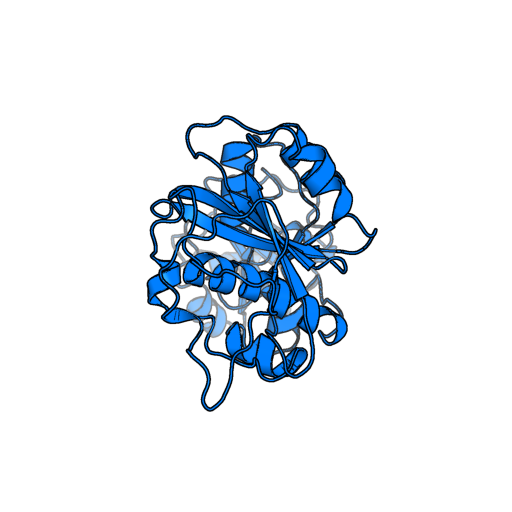 1 182 ? 21.124 -1.342 -10.912 1.00 91.88 182 PRO A C 1
ATOM 1496 O O . PRO A 1 182 ? 21.996 -1.903 -10.242 1.00 91.88 182 PRO A O 1
ATOM 1499 N N . LEU A 1 183 ? 19.836 -1.697 -10.851 1.00 93.88 183 LEU A N 1
ATOM 1500 C CA . LEU A 1 183 ? 19.342 -2.855 -10.092 1.00 93.88 183 LEU A CA 1
ATOM 1501 C C . LEU A 1 183 ? 19.737 -4.187 -10.751 1.00 93.88 183 LEU A C 1
ATOM 1503 O O . LEU A 1 183 ? 19.994 -4.266 -11.956 1.00 93.88 183 LEU A O 1
ATOM 1507 N N . GLN A 1 184 ? 19.745 -5.266 -9.967 1.00 94.69 184 GLN A N 1
ATOM 1508 C CA . GLN A 1 184 ? 19.844 -6.630 -10.494 1.00 94.69 184 GLN A CA 1
ATOM 1509 C C . GLN A 1 184 ? 18.507 -7.112 -11.073 1.00 94.69 184 GLN A C 1
ATOM 1511 O O . GLN A 1 184 ? 17.434 -6.677 -10.660 1.00 94.69 184 GLN A O 1
ATOM 1516 N N . VAL A 1 185 ? 18.555 -8.063 -12.008 1.00 94.75 185 VAL A N 1
ATOM 1517 C CA . VAL A 1 185 ? 17.356 -8.614 -12.651 1.00 94.75 185 VAL A CA 1
ATOM 1518 C C . VAL A 1 185 ? 16.412 -9.255 -11.635 1.00 94.75 185 VAL A C 1
ATOM 1520 O O . VAL A 1 185 ? 15.211 -9.032 -11.707 1.00 94.75 185 VAL A O 1
ATOM 1523 N N . ASN A 1 186 ? 16.926 -10.001 -10.660 1.00 95.31 186 ASN A N 1
ATOM 1524 C CA . ASN A 1 186 ? 16.109 -10.553 -9.578 1.00 95.31 186 ASN A CA 1
ATOM 1525 C C . ASN A 1 186 ? 15.421 -9.466 -8.722 1.00 95.31 186 ASN A C 1
ATOM 1527 O O . ASN A 1 186 ? 14.266 -9.660 -8.357 1.00 95.31 186 ASN A O 1
ATOM 1531 N N . GLN A 1 187 ? 16.074 -8.328 -8.455 1.00 95.75 187 GLN A N 1
ATOM 1532 C CA . GLN A 1 187 ? 15.477 -7.181 -7.758 1.00 95.75 187 GLN A CA 1
ATOM 1533 C C . GLN A 1 187 ? 14.346 -6.561 -8.586 1.00 95.75 187 GLN A C 1
ATOM 1535 O O . GLN A 1 187 ? 13.257 -6.345 -8.064 1.00 95.75 187 GLN A O 1
ATOM 1540 N N . VAL A 1 188 ? 14.567 -6.342 -9.887 1.00 96.81 188 VAL A N 1
ATOM 1541 C CA . VAL A 1 188 ? 13.539 -5.799 -10.792 1.00 96.81 188 VAL A CA 1
ATOM 1542 C C . VAL A 1 188 ? 12.337 -6.739 -10.899 1.00 96.81 188 VAL A C 1
ATOM 1544 O O . VAL A 1 188 ? 11.201 -6.287 -10.815 1.00 96.81 188 VAL A O 1
ATOM 1547 N N . LEU A 1 189 ? 12.566 -8.048 -11.039 1.00 97.38 189 LEU A N 1
ATOM 1548 C CA . LEU A 1 189 ? 11.491 -9.044 -11.107 1.00 97.38 189 LEU A CA 1
ATOM 1549 C C . LEU A 1 189 ? 10.701 -9.141 -9.798 1.00 97.38 189 LEU A C 1
ATOM 1551 O O . LEU A 1 189 ? 9.482 -9.279 -9.841 1.00 97.38 189 LEU A O 1
ATOM 1555 N N . TYR A 1 190 ? 11.386 -9.066 -8.655 1.00 97.50 190 TYR A N 1
ATOM 1556 C CA . TYR A 1 190 ? 10.756 -9.031 -7.336 1.00 97.50 190 TYR A CA 1
ATOM 1557 C C . TYR A 1 190 ? 9.858 -7.797 -7.199 1.00 97.50 190 TYR A C 1
ATOM 1559 O O . TYR A 1 190 ? 8.668 -7.933 -6.924 1.00 97.50 190 TYR A O 1
ATOM 1567 N N . ALA A 1 191 ? 10.405 -6.610 -7.470 1.00 97.38 191 ALA A N 1
ATOM 1568 C CA . ALA A 1 191 ? 9.696 -5.337 -7.369 1.00 97.38 191 ALA A CA 1
ATOM 1569 C C . ALA A 1 191 ? 8.494 -5.286 -8.332 1.00 97.38 191 ALA A C 1
ATOM 1571 O O . ALA A 1 191 ? 7.373 -4.977 -7.936 1.00 97.38 191 ALA A O 1
ATOM 1572 N N . ALA A 1 192 ? 8.687 -5.692 -9.590 1.00 98.31 192 ALA A N 1
ATOM 1573 C CA . ALA A 1 192 ? 7.612 -5.744 -10.575 1.00 98.31 192 ALA A CA 1
ATOM 1574 C C . ALA A 1 192 ? 6.498 -6.720 -10.174 1.00 98.31 192 ALA A C 1
ATOM 1576 O O . ALA A 1 192 ? 5.324 -6.414 -10.364 1.00 98.31 192 ALA A O 1
ATOM 1577 N N . PHE A 1 193 ? 6.826 -7.878 -9.594 1.00 98.44 193 PHE A N 1
ATOM 1578 C CA . PHE A 1 193 ? 5.806 -8.858 -9.227 1.00 98.44 193 PHE A CA 1
ATOM 1579 C C . PHE A 1 193 ? 4.841 -8.356 -8.142 1.00 98.44 193 PHE A C 1
ATOM 1581 O O . PHE A 1 193 ? 3.672 -8.742 -8.177 1.00 98.44 193 PHE A O 1
ATOM 1588 N N . HIS A 1 194 ? 5.279 -7.475 -7.234 1.00 97.94 194 HIS A N 1
ATOM 1589 C CA . HIS A 1 194 ? 4.400 -6.898 -6.210 1.00 97.94 194 HIS A CA 1
ATOM 1590 C C . HIS A 1 194 ? 3.227 -6.148 -6.850 1.00 97.94 194 HIS A C 1
ATOM 1592 O O . HIS A 1 194 ? 2.060 -6.441 -6.586 1.00 97.94 194 HIS A O 1
ATOM 1598 N N . VAL A 1 195 ? 3.527 -5.261 -7.796 1.00 98.56 195 VAL A N 1
ATOM 1599 C CA . VAL A 1 195 ? 2.503 -4.458 -8.470 1.00 98.56 195 VAL A CA 1
ATOM 1600 C C . VAL A 1 195 ? 1.783 -5.210 -9.588 1.00 98.56 195 VAL A C 1
ATOM 1602 O O . VAL A 1 195 ? 0.577 -5.044 -9.741 1.00 98.56 195 VAL A O 1
ATOM 1605 N N . VAL A 1 196 ? 2.455 -6.104 -10.323 1.00 98.69 196 VAL A N 1
ATOM 1606 C CA . VAL A 1 196 ? 1.810 -6.925 -11.368 1.00 98.69 196 VAL A CA 1
ATOM 1607 C C . VAL A 1 196 ? 0.830 -7.923 -10.759 1.00 98.69 196 VAL A C 1
ATOM 1609 O O . VAL A 1 196 ? -0.275 -8.101 -11.275 1.00 98.69 196 VAL A O 1
ATOM 1612 N N . GLY A 1 197 ? 1.217 -8.571 -9.658 1.00 98.31 197 GLY A N 1
ATOM 1613 C CA . GLY A 1 197 ? 0.347 -9.483 -8.926 1.00 98.31 197 GLY A CA 1
ATOM 1614 C C . GLY A 1 197 ? -0.906 -8.767 -8.433 1.00 98.31 197 GLY A C 1
ATOM 1615 O O . GLY A 1 197 ? -2.015 -9.227 -8.714 1.00 98.31 197 GLY A O 1
ATOM 1616 N N . LEU A 1 198 ? -0.738 -7.622 -7.759 1.00 98.19 198 LEU A N 1
ATOM 1617 C CA . LEU A 1 198 ? -1.861 -6.815 -7.276 1.00 98.19 198 LEU A CA 1
ATOM 1618 C C . LEU A 1 198 ? -2.748 -6.329 -8.419 1.00 98.19 198 LEU A C 1
ATOM 1620 O O . LEU A 1 198 ? -3.963 -6.492 -8.345 1.00 98.19 198 LEU A O 1
ATOM 1624 N N . TYR A 1 199 ? -2.165 -5.797 -9.495 1.00 98.44 199 TYR A N 1
ATOM 1625 C CA . TYR A 1 199 ? -2.929 -5.297 -10.636 1.00 98.44 199 TYR A CA 1
ATOM 1626 C C . TYR A 1 199 ? -3.767 -6.390 -11.296 1.00 98.44 199 TYR A C 1
ATOM 1628 O O . TYR A 1 199 ? -4.956 -6.208 -11.561 1.00 98.44 199 TYR A O 1
ATOM 1636 N N . LYS A 1 200 ? -3.180 -7.574 -11.494 1.00 98.06 200 LYS A N 1
ATOM 1637 C CA . LYS A 1 200 ? -3.901 -8.726 -12.038 1.00 98.06 200 LYS A CA 1
ATOM 1638 C C . LYS A 1 200 ? -5.013 -9.212 -11.107 1.00 98.06 200 LYS A C 1
ATOM 1640 O O . LYS A 1 200 ? -6.063 -9.630 -11.600 1.00 98.06 200 LYS A O 1
ATOM 1645 N N . ALA A 1 201 ? -4.776 -9.182 -9.797 1.00 98.31 201 ALA A N 1
ATOM 1646 C CA . ALA A 1 201 ? -5.737 -9.591 -8.780 1.00 98.31 201 ALA A CA 1
ATOM 1647 C C . ALA A 1 201 ? -6.910 -8.606 -8.646 1.00 98.31 201 ALA A C 1
ATOM 1649 O O . ALA A 1 201 ? -8.028 -9.037 -8.371 1.00 98.31 201 ALA A O 1
ATOM 1650 N N . TYR A 1 202 ? -6.676 -7.315 -8.905 1.00 97.56 202 TYR A N 1
ATOM 1651 C CA . TYR A 1 202 ? -7.616 -6.226 -8.628 1.00 97.56 202 TYR A CA 1
ATOM 1652 C C . TYR A 1 202 ? -9.011 -6.439 -9.220 1.00 97.56 202 TYR A C 1
ATOM 1654 O O . TYR A 1 202 ? -10.011 -6.281 -8.528 1.00 97.56 202 TYR A O 1
ATOM 1662 N N . LYS A 1 203 ? -9.091 -6.901 -10.474 1.00 95.00 203 LYS A N 1
ATOM 1663 C CA . LYS A 1 203 ? -10.367 -7.170 -11.166 1.00 95.00 203 LYS A CA 1
ATOM 1664 C C . LYS A 1 203 ? -11.232 -8.264 -10.523 1.00 95.00 203 LYS A C 1
ATOM 1666 O O . LYS A 1 203 ? -12.401 -8.382 -10.867 1.00 95.00 203 LYS A O 1
ATOM 1671 N N . ASN A 1 204 ? -10.634 -9.100 -9.676 1.00 98.06 204 ASN A N 1
ATOM 1672 C CA . ASN A 1 204 ? -11.292 -10.215 -9.003 1.00 98.06 204 ASN A CA 1
ATOM 1673 C C . ASN A 1 204 ? -11.454 -9.962 -7.498 1.00 98.06 204 ASN A C 1
ATOM 1675 O O . ASN A 1 204 ? -12.020 -10.811 -6.808 1.00 98.06 204 ASN A O 1
ATOM 1679 N N . PHE A 1 205 ? -10.949 -8.840 -6.975 1.00 97.81 205 PHE A N 1
ATOM 1680 C CA . PHE A 1 205 ? -11.195 -8.476 -5.588 1.00 97.81 205 PHE A CA 1
ATOM 1681 C C . PHE A 1 205 ? -12.681 -8.196 -5.357 1.00 97.81 205 PHE A C 1
ATOM 1683 O O . PHE A 1 205 ? -13.368 -7.716 -6.260 1.00 97.81 205 PHE A O 1
ATOM 1690 N N . PRO A 1 206 ? -13.182 -8.460 -4.141 1.00 97.25 206 PRO A N 1
ATOM 1691 C CA . PRO A 1 206 ? -14.516 -8.023 -3.774 1.00 97.25 206 PRO A CA 1
ATOM 1692 C C . PRO A 1 206 ? -14.610 -6.488 -3.770 1.00 97.25 206 PRO A C 1
ATOM 1694 O O . PRO A 1 206 ? -13.601 -5.771 -3.725 1.00 97.25 206 PRO A O 1
ATOM 1697 N N . GLU A 1 207 ? -15.846 -5.988 -3.801 1.00 95.94 207 GLU A N 1
ATOM 1698 C CA . GLU A 1 207 ? -16.132 -4.559 -3.668 1.00 95.94 207 GLU A CA 1
ATOM 1699 C C . GLU A 1 207 ? -15.590 -4.005 -2.339 1.00 95.94 207 GLU A C 1
ATOM 1701 O O . GLU A 1 207 ? -15.632 -4.704 -1.315 1.00 95.94 207 GLU A O 1
ATOM 1706 N N . PRO A 1 208 ? -15.081 -2.761 -2.331 1.00 94.88 208 PRO A N 1
ATOM 1707 C CA . PRO A 1 208 ? -14.464 -2.193 -1.147 1.00 94.88 208 PRO A CA 1
ATOM 1708 C C . PRO A 1 208 ? -15.517 -1.877 -0.080 1.00 94.88 208 PRO A C 1
ATOM 1710 O O . PRO A 1 208 ? -16.543 -1.254 -0.354 1.00 94.88 208 PRO A O 1
ATOM 1713 N N . ILE A 1 209 ? -15.237 -2.258 1.164 1.00 92.62 209 ILE A N 1
ATOM 1714 C CA . ILE A 1 209 ? -16.006 -1.861 2.345 1.00 92.62 209 ILE A CA 1
ATOM 1715 C C . ILE A 1 209 ? -15.205 -0.781 3.066 1.00 92.62 209 ILE A C 1
ATOM 1717 O O . ILE A 1 209 ? -14.299 -1.062 3.849 1.00 92.62 209 ILE A O 1
ATOM 1721 N N . THR A 1 210 ? -15.535 0.476 2.785 1.00 84.81 210 THR A N 1
ATOM 1722 C CA . THR A 1 210 ? -14.780 1.624 3.298 1.00 84.81 210 THR A CA 1
ATOM 1723 C C . THR A 1 210 ? -15.056 1.928 4.758 1.00 84.81 210 THR A C 1
ATOM 1725 O O . THR A 1 210 ? -14.280 2.646 5.340 1.00 84.81 210 THR A O 1
ATOM 1728 N N . ASN A 1 211 ? -16.095 1.389 5.390 1.00 82.31 211 ASN A N 1
ATOM 1729 C CA . ASN A 1 211 ? -16.369 1.602 6.818 1.00 82.31 211 ASN A CA 1
ATOM 1730 C C . ASN A 1 211 ? -15.974 0.400 7.696 1.00 82.31 211 ASN A C 1
ATOM 1732 O O . ASN A 1 211 ? -16.423 0.295 8.842 1.00 82.31 211 ASN A O 1
ATOM 1736 N N . PHE A 1 212 ? -15.179 -0.526 7.151 1.00 89.12 212 PHE A N 1
ATOM 1737 C CA . PHE A 1 212 ? -14.648 -1.660 7.895 1.00 89.12 212 PHE A CA 1
ATOM 1738 C C . PHE A 1 212 ? -13.622 -1.186 8.926 1.00 89.12 212 PHE A C 1
ATOM 1740 O O . PHE A 1 212 ? -12.766 -0.358 8.629 1.00 89.12 212 PHE A O 1
ATOM 1747 N N . ILE A 1 213 ? -13.697 -1.742 10.133 1.00 89.50 213 ILE A N 1
ATOM 1748 C CA . ILE A 1 213 ? -12.757 -1.452 11.212 1.00 89.50 213 ILE A CA 1
ATOM 1749 C C . ILE A 1 213 ? -11.920 -2.695 11.455 1.00 89.50 213 ILE A C 1
ATOM 1751 O O . ILE A 1 213 ? -12.449 -3.744 11.826 1.00 89.50 213 ILE A O 1
ATOM 1755 N N . CYS A 1 214 ? -10.609 -2.569 11.276 1.00 90.75 214 CYS A N 1
ATOM 1756 C CA . CYS A 1 214 ? -9.700 -3.671 11.535 1.00 90.75 214 CYS A CA 1
ATOM 1757 C C . CYS A 1 214 ? -9.506 -3.887 13.042 1.00 90.75 214 CYS A C 1
ATOM 1759 O O . CYS A 1 214 ? -9.105 -2.978 13.766 1.00 90.75 214 CYS A O 1
ATOM 1761 N N . GLU A 1 215 ? -9.752 -5.114 13.501 1.00 90.81 215 GLU A N 1
ATOM 1762 C CA . GLU A 1 215 ? -9.495 -5.541 14.886 1.00 90.81 215 GLU A CA 1
ATOM 1763 C C . GLU A 1 215 ? -8.006 -5.867 15.133 1.00 90.81 215 GLU A C 1
ATOM 1765 O O . GLU A 1 215 ? -7.583 -6.059 16.272 1.00 90.81 215 GLU A O 1
ATOM 1770 N N . ASP A 1 216 ? -7.191 -5.943 14.076 1.00 90.31 216 ASP A N 1
ATOM 1771 C CA . ASP A 1 216 ? -5.740 -6.088 14.189 1.00 90.31 216 ASP A CA 1
ATOM 1772 C C . ASP A 1 216 ? -5.123 -4.724 14.500 1.00 90.31 216 ASP A C 1
ATOM 1774 O O . ASP A 1 216 ? -4.974 -3.872 13.628 1.00 90.31 216 ASP A O 1
ATOM 1778 N N . MET A 1 217 ? -4.734 -4.526 15.759 1.00 90.12 217 MET A N 1
ATOM 1779 C CA . MET A 1 217 ? -4.156 -3.271 16.247 1.00 90.12 217 MET A CA 1
ATOM 1780 C C . MET A 1 217 ? -2.849 -2.863 15.545 1.00 90.12 217 MET A C 1
ATOM 1782 O O . MET A 1 217 ? -2.410 -1.729 15.707 1.00 90.12 217 MET A O 1
ATOM 1786 N N . ASN A 1 218 ? -2.215 -3.759 14.778 1.00 87.69 218 ASN A N 1
ATOM 1787 C CA . ASN A 1 218 ? -1.035 -3.434 13.969 1.00 87.69 218 ASN A CA 1
ATOM 1788 C C . ASN A 1 218 ? -1.395 -2.967 12.550 1.00 87.69 218 ASN A C 1
ATOM 1790 O O . ASN A 1 218 ? -0.510 -2.552 11.806 1.00 87.69 218 ASN A O 1
ATOM 1794 N N . CYS A 1 219 ? -2.671 -3.042 12.176 1.00 87.56 219 CYS A N 1
ATOM 1795 C CA . CYS A 1 219 ? -3.201 -2.686 10.869 1.00 87.56 219 CYS A CA 1
ATOM 1796 C C . CYS A 1 219 ? -4.263 -1.586 11.053 1.00 87.56 219 CYS A C 1
ATOM 1798 O O . CYS A 1 219 ? -5.464 -1.864 11.026 1.00 87.56 219 CYS A O 1
ATOM 1800 N N . PRO A 1 220 ? -3.845 -0.342 11.348 1.00 90.00 220 PRO A N 1
ATOM 1801 C CA . PRO A 1 220 ? -4.789 0.715 11.667 1.00 90.00 220 PRO A CA 1
ATOM 1802 C C . PRO A 1 220 ? -5.698 1.040 10.490 1.00 90.00 220 PRO A C 1
ATOM 1804 O O . PRO A 1 220 ? -5.282 1.044 9.335 1.00 90.00 220 PRO A O 1
ATOM 1807 N N . THR A 1 221 ? -6.946 1.359 10.810 1.00 89.25 221 THR A N 1
ATOM 1808 C CA . THR A 1 221 ? -7.942 1.800 9.839 1.00 89.25 221 THR A CA 1
ATOM 1809 C C . THR A 1 221 ? -7.733 3.289 9.564 1.00 89.25 221 THR A C 1
ATOM 1811 O O . THR A 1 221 ? -7.786 4.075 10.514 1.00 89.25 221 THR A O 1
ATOM 1814 N N . PRO A 1 222 ? -7.503 3.706 8.309 1.00 86.19 222 PRO A N 1
ATOM 1815 C CA . PRO A 1 222 ? -7.377 5.119 7.977 1.00 86.19 222 PRO A CA 1
ATOM 1816 C C . PRO A 1 222 ? -8.590 5.924 8.448 1.00 86.19 222 PRO A C 1
ATOM 1818 O O . PRO A 1 222 ? -9.733 5.542 8.222 1.00 86.19 222 PRO A O 1
ATOM 1821 N N . ILE A 1 223 ? -8.365 7.044 9.124 1.00 83.44 223 ILE A N 1
ATOM 1822 C CA . ILE A 1 223 ? -9.441 7.812 9.757 1.00 83.44 223 ILE A CA 1
ATOM 1823 C C . ILE A 1 223 ? -10.479 8.336 8.742 1.00 83.44 223 ILE A C 1
ATOM 1825 O O . ILE A 1 223 ? -11.664 8.418 9.060 1.00 83.44 223 ILE A O 1
ATOM 1829 N N . GLN A 1 224 ? -10.076 8.603 7.494 1.00 81.00 224 GLN A N 1
ATOM 1830 C CA . GLN A 1 224 ? -10.967 9.066 6.422 1.00 81.00 224 GLN A CA 1
ATOM 1831 C C . GLN A 1 224 ? -11.995 8.016 5.971 1.00 81.00 224 GLN A C 1
ATOM 1833 O O . GLN A 1 224 ? -12.949 8.335 5.268 1.00 81.00 224 GLN A O 1
ATOM 1838 N N . TYR A 1 225 ? -11.799 6.757 6.359 1.00 82.88 225 TYR A N 1
ATOM 1839 C CA . TYR A 1 225 ? -12.720 5.652 6.097 1.00 82.88 225 TYR A CA 1
ATOM 1840 C C . TYR A 1 225 ? -13.880 5.612 7.098 1.00 82.88 225 TYR A C 1
ATOM 1842 O O . TYR A 1 225 ? -14.879 4.925 6.893 1.00 82.88 225 TYR A O 1
ATOM 1850 N N . ILE A 1 226 ? -13.803 6.397 8.170 1.00 81.81 226 ILE A N 1
ATOM 1851 C CA . ILE A 1 226 ? -14.830 6.428 9.198 1.00 81.81 226 ILE A CA 1
ATOM 1852 C C . ILE A 1 226 ? -15.848 7.551 8.903 1.00 81.81 226 ILE A C 1
ATOM 1854 O O . ILE A 1 226 ? -15.501 8.734 8.946 1.00 81.81 226 ILE A O 1
ATOM 1858 N N . PRO A 1 227 ? -17.130 7.231 8.641 1.00 76.06 227 PRO A N 1
ATOM 1859 C CA . PRO A 1 227 ? -18.117 8.242 8.265 1.00 76.06 227 PRO A CA 1
ATOM 1860 C C . PRO A 1 227 ? -18.407 9.282 9.362 1.00 76.06 227 PRO A C 1
ATOM 1862 O O . PRO A 1 227 ? -18.733 8.950 10.505 1.00 76.06 227 PRO A O 1
ATOM 1865 N N . GLY A 1 228 ? -18.381 10.562 8.980 1.00 73.69 228 GLY A N 1
ATOM 1866 C CA . GLY A 1 228 ? -18.755 11.696 9.838 1.00 73.69 228 GLY A CA 1
ATOM 1867 C C . GLY A 1 228 ? -17.710 12.095 10.885 1.00 73.69 228 GLY A C 1
ATOM 1868 O O . GLY A 1 228 ? -18.032 12.814 11.828 1.00 73.69 228 GLY A O 1
ATOM 1869 N N . ILE A 1 229 ? -16.462 11.663 10.697 1.00 72.56 229 ILE A N 1
ATOM 1870 C CA . ILE A 1 229 ? -15.304 12.038 11.519 1.00 72.56 229 ILE A CA 1
ATOM 1871 C C . ILE A 1 229 ? -14.630 13.351 11.070 1.00 72.56 229 ILE A C 1
ATOM 1873 O O . ILE A 1 229 ? -13.653 13.788 11.662 1.00 72.56 229 ILE A O 1
ATOM 1877 N N . GLU A 1 230 ? -15.199 14.050 10.088 1.00 64.38 230 GLU A N 1
ATOM 1878 C CA . GLU A 1 230 ? -14.659 15.262 9.442 1.00 64.38 230 GLU A CA 1
ATOM 1879 C C . GLU A 1 230 ? -14.323 16.448 10.382 1.00 64.38 230 GLU A C 1
ATOM 1881 O O . GLU A 1 230 ? -13.896 17.494 9.900 1.00 64.38 230 GLU A O 1
ATOM 1886 N N . ARG A 1 231 ? -14.584 16.364 11.697 1.00 61.25 231 ARG A N 1
ATOM 1887 C CA . ARG A 1 231 ? -14.635 17.524 12.604 1.00 61.25 231 ARG A CA 1
ATOM 1888 C C . ARG A 1 231 ? -14.163 17.260 14.037 1.00 61.25 231 ARG A C 1
ATOM 1890 O O . ARG A 1 231 ? -14.867 17.637 14.975 1.00 61.25 231 ARG A O 1
ATOM 1897 N N . PHE A 1 232 ? -13.004 16.646 14.244 1.00 74.12 232 PHE A N 1
ATOM 1898 C CA . PHE A 1 232 ? -12.363 16.743 15.558 1.00 74.12 232 PHE A CA 1
ATOM 1899 C C . PHE A 1 232 ? -10.854 16.930 15.435 1.00 74.12 232 PHE A C 1
ATOM 1901 O O . PHE A 1 232 ? -10.237 16.438 14.491 1.00 74.12 232 PHE A O 1
ATOM 1908 N N . ASP A 1 233 ? -10.293 17.697 16.369 1.00 79.06 233 ASP A N 1
ATOM 1909 C CA . ASP A 1 233 ? -8.874 18.032 16.382 1.00 79.06 233 ASP A CA 1
ATOM 1910 C C . ASP A 1 233 ? -8.062 16.777 16.703 1.00 79.06 233 ASP A C 1
ATOM 1912 O O . ASP A 1 233 ? -8.240 16.148 17.750 1.00 79.06 233 ASP A O 1
ATOM 1916 N N . VAL A 1 234 ? -7.177 16.404 15.781 1.00 84.19 234 VAL A N 1
ATOM 1917 C CA . VAL A 1 234 ? -6.242 15.299 15.976 1.00 84.19 234 VAL A CA 1
ATOM 1918 C C . VAL A 1 234 ? -4.871 15.828 16.390 1.00 84.19 234 VAL A C 1
ATOM 1920 O O . VAL A 1 234 ? -4.458 16.914 15.985 1.00 84.19 234 VAL A O 1
ATOM 1923 N N . SER A 1 235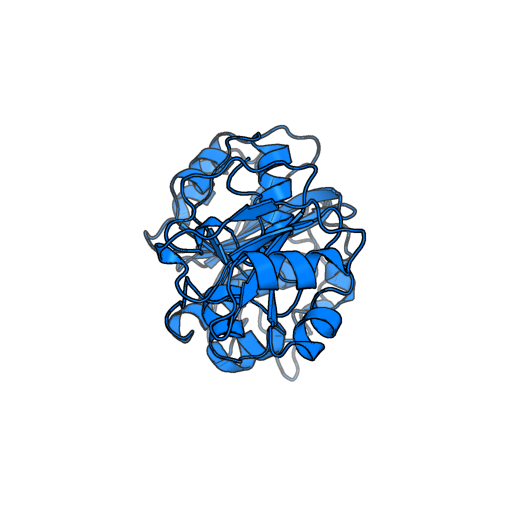 ? -4.157 15.049 17.196 1.00 85.50 235 SER A N 1
ATOM 1924 C CA . SER A 1 235 ? -2.784 15.319 17.619 1.00 85.50 235 SER A CA 1
ATOM 1925 C C . SER A 1 235 ? -1.897 14.135 17.256 1.00 85.50 235 SER A C 1
ATOM 1927 O O . SER A 1 235 ? -2.282 12.986 17.453 1.00 85.50 235 SER A O 1
ATOM 1929 N N . ASP A 1 236 ? -0.694 14.414 16.760 1.00 82.06 236 ASP A N 1
ATOM 1930 C CA . ASP A 1 236 ? 0.349 13.419 16.500 1.00 82.06 236 ASP A CA 1
ATOM 1931 C C . ASP A 1 236 ? 0.997 12.860 17.780 1.00 82.06 236 ASP A C 1
ATOM 1933 O O . ASP A 1 236 ? 1.713 11.860 17.723 1.00 82.06 236 ASP A O 1
ATOM 1937 N N . GLU A 1 237 ? 0.725 13.470 18.937 1.00 87.75 237 GLU A N 1
ATOM 1938 C CA . GLU A 1 237 ? 1.192 13.024 20.254 1.00 87.75 237 GLU A CA 1
ATOM 1939 C C . GLU A 1 237 ? 0.255 11.989 20.906 1.00 87.75 237 GLU A C 1
ATOM 1941 O O . GLU A 1 237 ? 0.577 11.433 21.961 1.00 87.75 237 GLU A O 1
ATOM 1946 N N . ILE A 1 238 ? -0.912 11.737 20.302 1.00 92.06 238 ILE A N 1
ATOM 1947 C CA . ILE A 1 238 ? -1.986 10.902 20.849 1.00 92.06 238 ILE A CA 1
ATOM 1948 C C . ILE A 1 238 ? -2.334 9.780 19.865 1.00 92.06 238 ILE A C 1
ATOM 1950 O O . ILE A 1 238 ? -2.278 9.937 18.648 1.00 92.06 238 ILE A O 1
ATOM 1954 N N . GLU A 1 239 ? -2.728 8.630 20.405 1.00 94.19 239 GLU A N 1
ATOM 1955 C CA . GLU A 1 239 ? -3.256 7.508 19.639 1.00 94.19 239 GLU A CA 1
ATOM 1956 C C . GLU A 1 239 ? -4.782 7.441 19.760 1.00 94.19 239 GLU A C 1
ATOM 1958 O O . GLU A 1 239 ? -5.367 7.758 20.799 1.00 94.19 239 GLU A O 1
ATOM 1963 N N . TYR A 1 240 ? -5.436 6.958 18.706 1.00 94.56 240 TYR A N 1
ATOM 1964 C CA . TYR A 1 240 ? -6.892 6.940 18.617 1.00 94.56 240 TYR A CA 1
ATOM 1965 C C . TYR A 1 240 ? -7.407 5.513 18.452 1.00 94.56 240 TYR A C 1
ATOM 1967 O O . TYR A 1 240 ? -7.019 4.786 17.535 1.00 94.56 240 TYR A O 1
ATOM 1975 N N . LEU A 1 241 ? -8.300 5.107 19.350 1.00 95.38 241 LEU A N 1
ATOM 1976 C CA . LEU A 1 241 ? -9.010 3.834 19.273 1.00 95.38 241 LEU A CA 1
ATOM 1977 C C . LEU A 1 241 ? -10.433 4.073 18.815 1.00 95.38 241 LEU A C 1
ATOM 1979 O O . LEU A 1 241 ? -11.095 4.954 19.344 1.00 95.38 241 LEU A O 1
ATOM 1983 N N . ILE A 1 242 ? -10.948 3.231 17.932 1.00 94.31 242 ILE A N 1
ATOM 1984 C CA . ILE A 1 242 ? -12.390 3.102 17.740 1.00 94.31 242 ILE A CA 1
ATOM 1985 C C . ILE A 1 242 ? -12.882 1.893 18.530 1.00 94.31 242 ILE A C 1
ATOM 1987 O O . ILE A 1 242 ? -12.335 0.804 18.393 1.00 94.31 242 ILE A O 1
ATOM 1991 N N . VAL A 1 243 ? -13.885 2.080 19.384 1.00 96.00 243 VAL A N 1
ATOM 1992 C CA . VAL A 1 243 ? -14.446 1.059 20.281 1.00 96.00 243 VAL A CA 1
ATOM 1993 C C . VAL A 1 243 ? -15.871 0.731 19.842 1.00 96.00 243 VAL A C 1
ATOM 1995 O O . VAL A 1 243 ? -16.662 1.642 19.605 1.00 96.00 243 VAL A O 1
ATOM 1998 N N . PHE A 1 244 ? -16.188 -0.559 19.696 1.00 95.50 244 PHE A N 1
ATOM 1999 C CA . PHE A 1 244 ? -17.447 -1.052 19.117 1.00 95.50 244 PHE A CA 1
ATOM 2000 C C . PHE A 1 244 ? -17.657 -2.555 19.392 1.00 95.50 244 PHE A C 1
ATOM 2002 O O . PHE A 1 244 ? -16.676 -3.252 19.604 1.00 95.50 244 PHE A O 1
ATOM 2009 N N . PRO A 1 245 ? -18.874 -3.116 19.309 1.00 95.69 245 PRO A N 1
ATOM 2010 C CA . PRO A 1 245 ? -20.137 -2.421 19.548 1.00 95.69 245 PRO A CA 1
ATOM 2011 C C . PRO A 1 245 ? -20.182 -1.866 20.982 1.00 95.69 245 PRO A C 1
ATOM 2013 O O . PRO A 1 245 ? -19.572 -2.444 21.885 1.00 95.69 245 PRO A O 1
ATOM 2016 N N . LEU A 1 246 ? -20.896 -0.764 21.228 1.00 94.88 246 LEU A N 1
ATOM 2017 C CA . LEU A 1 246 ? -21.066 -0.224 22.588 1.00 94.88 246 LEU A CA 1
ATOM 2018 C C . LEU A 1 246 ? -22.097 -1.036 23.383 1.00 94.88 246 LEU A C 1
ATOM 2020 O O . LEU A 1 246 ? -22.044 -1.067 24.616 1.00 94.88 246 LEU A O 1
ATOM 2024 N N . ASN A 1 247 ? -22.983 -1.766 22.693 1.00 93.75 247 ASN A N 1
ATOM 2025 C CA . ASN A 1 247 ? -24.016 -2.622 23.286 1.00 93.75 247 ASN A CA 1
ATOM 2026 C C . ASN A 1 247 ? -24.949 -1.848 24.235 1.00 93.75 247 ASN A C 1
ATOM 2028 O O . ASN A 1 247 ? -25.269 -2.322 25.326 1.00 93.75 247 ASN A O 1
ATOM 2032 N N . GLY A 1 248 ? -25.342 -0.634 23.842 1.00 93.94 248 GLY A N 1
ATOM 2033 C CA . GLY A 1 248 ? -26.266 0.208 24.609 1.00 93.94 248 GLY A CA 1
ATOM 2034 C C . GLY A 1 248 ? -25.683 0.842 25.876 1.00 93.94 248 GLY A C 1
ATOM 2035 O O . GLY A 1 248 ? -26.438 1.455 26.628 1.00 93.94 248 GLY A O 1
ATOM 2036 N N . LYS A 1 249 ? -24.370 0.716 26.118 1.00 95.62 249 LYS A N 1
ATOM 2037 C CA . LYS A 1 249 ? -23.687 1.431 27.204 1.00 95.62 249 LYS A CA 1
ATOM 2038 C C . LYS A 1 249 ? -23.729 2.937 26.952 1.00 95.62 249 LYS A C 1
ATOM 2040 O O . LYS A 1 249 ? -23.517 3.388 25.829 1.00 95.62 249 LYS A O 1
ATOM 2045 N N . SER A 1 250 ? -23.968 3.700 28.008 1.00 95.44 250 SER A N 1
ATOM 2046 C CA . SER A 1 250 ? -23.865 5.158 27.993 1.00 95.44 250 SER A CA 1
ATOM 2047 C C . SER A 1 250 ? -22.409 5.628 27.924 1.00 95.44 250 SER A C 1
ATOM 2049 O O . SER A 1 250 ? -21.484 4.897 28.291 1.00 95.44 250 SER A O 1
ATOM 2051 N N . ASP A 1 251 ? -22.203 6.882 27.524 1.00 94.94 251 ASP A N 1
ATOM 2052 C CA . ASP A 1 251 ? -20.878 7.511 27.500 1.00 94.94 251 ASP A CA 1
ATOM 2053 C C . ASP A 1 251 ? -20.191 7.455 28.877 1.00 94.94 251 ASP A C 1
ATOM 2055 O O . ASP A 1 251 ? -18.997 7.174 28.956 1.00 94.94 251 ASP A O 1
ATOM 2059 N N . GLU A 1 252 ? -20.936 7.625 29.977 1.00 96.06 252 GLU A N 1
ATOM 2060 C CA . GLU A 1 252 ? -20.400 7.514 31.343 1.00 96.06 252 GLU A CA 1
ATOM 2061 C C . GLU A 1 252 ? -19.889 6.101 31.661 1.00 96.06 252 GLU A C 1
ATOM 2063 O O . GLU A 1 252 ? -18.831 5.933 32.275 1.00 96.06 252 GLU A O 1
ATOM 2068 N N . GLU A 1 253 ? -20.612 5.068 31.226 1.00 96.88 253 GLU A N 1
ATOM 2069 C CA . GLU A 1 253 ? -20.195 3.677 31.408 1.00 96.88 253 GLU A CA 1
ATOM 2070 C C . GLU A 1 253 ? -18.959 3.356 30.571 1.00 96.88 253 GLU A C 1
ATOM 2072 O O . GLU A 1 253 ? -18.026 2.724 31.071 1.00 96.88 253 GLU A O 1
ATOM 2077 N N . ILE A 1 254 ? -18.918 3.827 29.323 1.00 97.25 254 ILE A N 1
ATOM 2078 C CA . ILE A 1 254 ? -17.770 3.645 28.432 1.00 97.25 254 ILE A CA 1
ATOM 2079 C C . ILE A 1 254 ? -16.537 4.341 29.012 1.00 97.25 254 ILE A C 1
ATOM 2081 O O . ILE A 1 254 ? -15.481 3.719 29.132 1.00 97.25 254 ILE A O 1
ATOM 2085 N N . MET A 1 255 ? -16.682 5.590 29.458 1.00 96.81 255 MET A N 1
ATOM 2086 C CA . MET A 1 255 ? -15.632 6.347 30.140 1.00 96.81 255 MET A CA 1
ATOM 2087 C C . MET A 1 255 ? -15.110 5.612 31.373 1.00 96.81 255 MET A C 1
ATOM 2089 O O . MET A 1 255 ? -13.899 5.527 31.573 1.00 96.81 255 MET A O 1
ATOM 2093 N N . LYS A 1 256 ? -16.004 5.043 32.191 1.00 97.25 256 LYS A N 1
ATOM 2094 C CA . LYS A 1 256 ? -15.630 4.267 33.380 1.00 97.25 256 LYS A CA 1
ATOM 2095 C C . LYS A 1 256 ? -14.848 3.004 33.021 1.00 97.25 256 LYS A C 1
ATOM 2097 O O . LYS A 1 256 ? -13.900 2.668 33.731 1.00 97.25 256 LYS A O 1
ATOM 2102 N N . ILE A 1 257 ? -15.223 2.318 31.940 1.00 97.50 257 ILE A N 1
ATOM 2103 C CA . ILE A 1 257 ? -14.491 1.148 31.444 1.00 97.50 257 ILE A CA 1
ATOM 2104 C C . ILE A 1 257 ? -13.110 1.581 30.945 1.00 97.50 257 ILE A C 1
ATOM 2106 O O . ILE A 1 257 ? -12.103 1.062 31.411 1.00 97.50 257 ILE A O 1
ATOM 2110 N N . LEU A 1 258 ? -13.027 2.575 30.061 1.00 97.19 258 LEU A N 1
ATOM 2111 C CA . LEU A 1 258 ? -11.750 3.046 29.515 1.00 97.19 258 LEU A CA 1
ATOM 2112 C C . LEU A 1 258 ? -10.807 3.576 30.608 1.00 97.19 258 LEU A C 1
ATOM 2114 O O . LEU A 1 258 ? -9.615 3.279 30.582 1.00 97.19 258 LEU A O 1
ATOM 2118 N N . ALA A 1 259 ? -11.335 4.258 31.629 1.00 96.38 259 ALA A N 1
ATOM 2119 C CA . ALA A 1 259 ? -10.569 4.751 32.777 1.00 96.38 259 ALA A CA 1
ATOM 2120 C C . ALA A 1 259 ? -9.920 3.644 33.626 1.00 96.38 259 ALA A C 1
ATOM 2122 O O . ALA A 1 259 ? -9.024 3.933 34.420 1.00 96.38 259 ALA A O 1
ATOM 2123 N N . GLY A 1 260 ? -10.310 2.377 33.450 1.00 95.00 260 GLY A N 1
ATOM 2124 C CA . GLY A 1 260 ? -9.595 1.244 34.035 1.00 95.00 260 GLY A CA 1
ATOM 2125 C C . GLY A 1 260 ? -8.207 1.003 33.424 1.00 95.00 260 GLY A C 1
ATOM 2126 O O . GLY A 1 260 ? -7.441 0.195 33.955 1.00 95.00 260 GLY A O 1
ATOM 2127 N N . LYS A 1 261 ? -7.852 1.699 32.335 1.00 96.44 261 LYS A N 1
ATOM 2128 C CA . LYS A 1 261 ? -6.519 1.693 31.725 1.00 96.44 261 LYS A CA 1
ATOM 2129 C C . LYS A 1 261 ? -5.796 3.024 31.973 1.00 96.44 261 LYS A C 1
ATOM 2131 O O . LYS A 1 261 ? -6.304 4.069 31.578 1.00 96.44 261 LYS A O 1
ATOM 2136 N N . PRO A 1 262 ? -4.565 3.008 32.526 1.00 94.00 262 PRO A N 1
ATOM 2137 C CA . PRO A 1 262 ? -3.794 4.233 32.763 1.00 94.00 262 PRO A CA 1
ATOM 2138 C C . PRO A 1 262 ? -3.474 5.051 31.506 1.00 94.00 262 PRO A C 1
ATOM 2140 O O . PRO A 1 262 ? -3.189 6.237 31.617 1.00 94.00 262 PRO A O 1
ATOM 2143 N N . SER A 1 263 ? -3.482 4.429 30.323 1.00 94.94 263 SER A N 1
ATOM 2144 C CA . SER A 1 263 ? -3.217 5.116 29.058 1.00 94.94 263 SER A CA 1
ATOM 2145 C C . SER A 1 263 ? -4.428 5.858 28.491 1.00 94.94 263 SER A C 1
ATOM 2147 O O . SER A 1 263 ? -4.291 6.497 27.457 1.00 94.94 263 SER A O 1
ATOM 2149 N N . PHE A 1 264 ? -5.606 5.780 29.113 1.00 96.75 264 PHE A N 1
ATOM 2150 C CA . PHE A 1 264 ? -6.782 6.524 28.666 1.00 96.75 264 PHE A CA 1
ATOM 2151 C C . PHE A 1 264 ? -6.702 8.004 2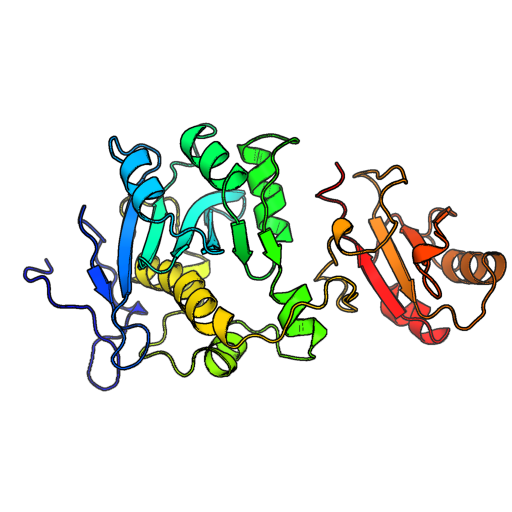9.071 1.00 96.75 264 PHE A C 1
ATOM 2153 O O . PHE A 1 264 ? -6.480 8.311 30.242 1.00 96.75 264 PHE A O 1
ATOM 2160 N N . LEU A 1 265 ? -6.940 8.924 28.129 1.00 92.31 265 LEU A N 1
ATOM 2161 C CA . LEU A 1 265 ? -6.762 10.370 28.338 1.00 92.31 265 LEU A CA 1
ATOM 2162 C C . LEU A 1 265 ? -8.031 11.114 28.790 1.00 92.31 265 LEU A C 1
ATOM 2164 O O . LEU A 1 265 ? -8.048 12.339 28.832 1.00 92.31 265 LEU A O 1
ATOM 2168 N N . ARG A 1 266 ? -9.080 10.387 29.201 1.00 89.94 266 ARG A N 1
ATOM 2169 C CA . ARG A 1 266 ? -10.382 10.940 29.637 1.00 89.94 266 ARG A CA 1
ATOM 2170 C C . ARG A 1 266 ? -11.151 11.702 28.549 1.00 89.94 266 ARG A C 1
ATOM 2172 O O . ARG A 1 266 ? -11.997 12.530 28.880 1.00 89.94 266 ARG A O 1
ATOM 2179 N N . SER A 1 267 ? -10.902 11.389 27.284 1.00 91.12 267 SER A N 1
ATOM 2180 C CA . SER A 1 267 ? -11.621 11.966 26.151 1.00 91.12 267 SER A CA 1
ATOM 2181 C C . SER A 1 267 ? -12.178 10.854 25.268 1.00 91.12 267 SER A C 1
ATOM 2183 O O . SER A 1 267 ? -11.457 9.920 24.896 1.00 91.12 267 SER A O 1
ATOM 2185 N N . ILE A 1 268 ? -13.475 10.948 24.968 1.00 91.31 268 ILE A N 1
ATOM 2186 C CA . ILE A 1 268 ? -14.134 10.150 23.940 1.00 91.31 268 ILE A CA 1
ATOM 2187 C C . ILE A 1 268 ? -14.922 11.053 22.998 1.00 91.31 268 ILE A C 1
ATOM 2189 O O . ILE A 1 268 ? -15.516 12.043 23.423 1.00 91.31 268 ILE A O 1
ATOM 2193 N N . HIS A 1 269 ? -14.981 10.661 21.731 1.00 89.88 269 HIS A N 1
ATOM 2194 C CA . HIS A 1 269 ? -15.784 11.319 20.709 1.00 89.88 269 HIS A CA 1
ATOM 2195 C C . HIS A 1 269 ? -16.860 10.362 20.219 1.00 89.88 269 HIS A C 1
ATOM 2197 O O . HIS A 1 269 ? -16.555 9.313 19.647 1.00 89.88 269 HIS A O 1
ATOM 2203 N N . HIS A 1 270 ? -18.123 10.750 20.396 1.00 88.06 270 HIS A N 1
ATOM 2204 C CA . HIS A 1 270 ? -19.285 9.974 19.963 1.00 88.06 270 HIS A CA 1
ATOM 2205 C C . HIS A 1 270 ? -20.114 10.725 18.898 1.00 88.06 270 HIS A C 1
ATOM 2207 O O . HIS A 1 270 ? -21.252 11.130 19.159 1.00 88.06 270 HIS A O 1
ATOM 2213 N N . PRO A 1 271 ? -19.575 10.972 17.683 1.00 80.69 271 PRO A N 1
ATOM 2214 C CA . PRO A 1 271 ? -20.378 11.508 16.593 1.00 80.69 271 PRO A CA 1
ATOM 2215 C C . PRO A 1 271 ? -21.604 10.628 16.341 1.00 80.69 271 PRO A C 1
ATOM 2217 O O . PRO A 1 271 ? -21.489 9.412 16.202 1.00 80.69 271 PRO A O 1
ATOM 2220 N N . LYS A 1 272 ? -22.782 11.248 16.201 1.00 80.00 272 LYS A N 1
ATOM 2221 C CA . LYS A 1 272 ? -24.040 10.531 15.913 1.00 80.00 272 LYS A CA 1
ATOM 2222 C C . LYS A 1 272 ? -23.944 9.621 14.680 1.00 80.00 272 LYS A C 1
ATOM 2224 O O . LYS A 1 272 ? -24.651 8.622 14.607 1.00 80.00 272 LYS A O 1
ATOM 2229 N N . SER A 1 273 ? -23.083 9.962 13.719 1.00 80.12 273 SER A N 1
ATOM 2230 C CA . SER A 1 273 ? -22.830 9.176 12.507 1.00 80.12 273 SER A CA 1
ATOM 2231 C C . SER A 1 273 ? -22.145 7.833 12.767 1.00 80.12 273 SER A C 1
ATOM 2233 O O . SER A 1 273 ? -22.270 6.931 11.942 1.00 80.12 273 SER A O 1
ATOM 2235 N N . LEU A 1 274 ? -21.441 7.676 13.892 1.00 82.75 274 LEU A N 1
ATOM 2236 C CA . LEU A 1 274 ? -20.750 6.431 14.229 1.00 82.75 274 LEU A CA 1
ATOM 2237 C C . LEU A 1 274 ? -21.707 5.325 14.685 1.00 82.75 274 LEU A C 1
ATOM 2239 O O . LEU A 1 274 ? -21.364 4.139 14.590 1.00 82.75 274 LEU A O 1
ATOM 2243 N N . GLY A 1 275 ? -22.916 5.698 15.114 1.00 88.50 275 GLY A N 1
ATOM 2244 C CA . GLY A 1 275 ? -23.912 4.775 15.636 1.00 88.50 275 GLY A CA 1
ATOM 2245 C C . GLY A 1 275 ? -23.409 4.119 16.917 1.00 88.50 275 GLY A C 1
ATOM 2246 O O . GLY A 1 275 ? -23.156 4.794 17.900 1.00 88.50 275 GLY A O 1
ATOM 2247 N N . ASP A 1 276 ? -23.248 2.801 16.900 1.00 92.06 276 ASP A N 1
ATOM 2248 C CA . ASP A 1 276 ? -22.829 2.012 18.063 1.00 92.06 276 ASP A CA 1
ATOM 2249 C C . ASP A 1 276 ? -21.295 1.953 18.219 1.00 92.06 276 ASP A C 1
ATOM 2251 O O . ASP A 1 276 ? -20.717 0.876 18.393 1.00 92.06 276 ASP A O 1
ATOM 2255 N N . LYS A 1 277 ? -20.614 3.099 18.070 1.00 93.00 277 LYS A N 1
ATOM 2256 C CA . LYS A 1 277 ? -19.149 3.198 18.182 1.00 93.00 277 LYS A CA 1
ATOM 2257 C C . LYS A 1 277 ? -18.719 4.529 18.777 1.00 93.00 277 LYS A C 1
ATOM 2259 O O . LYS A 1 277 ? -19.352 5.553 18.540 1.00 93.00 277 LYS A O 1
ATOM 2264 N N . VAL A 1 278 ? -17.574 4.520 19.447 1.00 93.88 278 VAL A N 1
ATOM 2265 C CA . VAL A 1 278 ? -16.937 5.728 19.974 1.00 93.88 278 VAL A CA 1
ATOM 2266 C C . VAL A 1 278 ? -15.456 5.758 19.626 1.00 93.88 278 VAL A C 1
ATOM 2268 O O . VAL A 1 278 ? -14.837 4.707 19.473 1.00 93.88 278 VAL A O 1
ATOM 2271 N N . ILE A 1 279 ? -14.875 6.948 19.527 1.00 93.69 279 ILE A N 1
ATOM 2272 C CA . ILE A 1 279 ? -13.426 7.132 19.437 1.00 93.69 279 ILE A CA 1
ATOM 2273 C C . ILE A 1 279 ? -12.898 7.456 20.829 1.00 93.69 279 ILE A C 1
ATOM 2275 O O . ILE A 1 279 ? -13.480 8.291 21.511 1.00 93.69 279 ILE A O 1
ATOM 2279 N N . ALA A 1 280 ? -11.801 6.841 21.243 1.00 95.38 280 ALA A N 1
ATOM 2280 C CA . ALA A 1 280 ? -11.130 7.119 22.502 1.00 95.38 280 ALA A CA 1
ATOM 2281 C C . ALA A 1 280 ? -9.702 7.605 22.256 1.00 95.38 280 ALA A C 1
ATOM 2283 O O . ALA A 1 280 ? -8.961 6.997 21.481 1.00 95.38 280 ALA A O 1
ATOM 2284 N N . GLU A 1 281 ? -9.315 8.665 22.961 1.00 95.62 281 GLU A N 1
ATOM 2285 C CA . GLU A 1 281 ? -7.942 9.167 22.987 1.00 95.62 281 GLU A CA 1
ATOM 2286 C C . GLU A 1 281 ? -7.120 8.412 24.030 1.00 95.62 281 GLU A C 1
ATOM 2288 O O . GLU A 1 281 ? -7.481 8.330 25.214 1.00 95.62 281 GLU A O 1
ATOM 2293 N N . VAL A 1 282 ? -5.996 7.851 23.592 1.00 96.25 282 VAL A N 1
ATOM 2294 C CA . VAL A 1 282 ? -5.098 7.074 24.443 1.00 96.25 282 VAL A CA 1
ATOM 2295 C C . VAL A 1 282 ? -3.646 7.465 24.197 1.00 96.25 282 VAL A C 1
ATOM 2297 O O . VAL A 1 282 ? -3.246 7.766 23.083 1.00 96.25 282 VAL A O 1
ATOM 2300 N N . SER A 1 283 ? -2.807 7.404 25.228 1.00 95.12 283 SER A N 1
ATOM 2301 C CA . SER A 1 283 ? -1.356 7.590 25.075 1.00 95.12 283 SER A CA 1
ATOM 2302 C C . SER A 1 283 ? -0.642 6.349 24.531 1.00 95.12 283 SER A C 1
ATOM 2304 O O . SER A 1 283 ? 0.526 6.406 24.161 1.00 95.12 283 SER A O 1
ATOM 2306 N N . ASN A 1 284 ? -1.314 5.193 24.541 1.00 94.00 284 ASN A N 1
ATOM 2307 C CA . ASN A 1 284 ? -0.807 3.930 24.013 1.00 94.00 284 ASN A CA 1
ATOM 2308 C C . ASN A 1 284 ? -1.960 2.937 23.812 1.00 94.00 284 ASN A C 1
ATOM 2310 O O . ASN A 1 284 ? -2.742 2.697 24.737 1.00 94.00 284 ASN A O 1
ATOM 2314 N N . ILE A 1 285 ? -2.001 2.292 22.647 1.00 94.56 285 ILE A N 1
ATOM 2315 C CA . ILE A 1 285 ? -3.000 1.284 22.256 1.00 94.56 285 ILE A CA 1
ATOM 2316 C C . ILE A 1 285 ? -2.806 -0.093 22.919 1.00 94.56 285 ILE A C 1
ATOM 2318 O O . ILE A 1 285 ? -3.699 -0.946 22.889 1.00 94.56 285 ILE A O 1
ATOM 2322 N N . LYS A 1 286 ? -1.638 -0.356 23.521 1.00 94.56 286 LYS A N 1
ATOM 2323 C CA . LYS A 1 286 ? -1.259 -1.697 23.987 1.00 94.56 286 LYS A CA 1
ATOM 2324 C C . LYS A 1 286 ? -2.229 -2.258 25.033 1.00 94.56 286 LYS A C 1
ATOM 2326 O O . LYS A 1 286 ? -2.417 -1.712 26.120 1.00 94.56 286 LYS A O 1
ATOM 2331 N N . GLY A 1 287 ? -2.761 -3.445 24.738 1.00 93.44 287 GLY A N 1
ATOM 2332 C CA . GLY A 1 287 ? -3.574 -4.232 25.664 1.00 93.44 287 GLY A CA 1
ATOM 2333 C C . GLY A 1 287 ? -5.013 -3.746 25.830 1.00 93.44 287 GLY A C 1
ATOM 2334 O O . GLY A 1 287 ? -5.659 -4.177 26.785 1.00 93.44 287 GLY A O 1
ATOM 2335 N N . TYR A 1 288 ? -5.507 -2.856 24.962 1.00 95.94 288 TYR A N 1
ATOM 2336 C CA . TYR A 1 288 ? -6.928 -2.499 24.924 1.00 95.94 288 TYR A CA 1
ATOM 2337 C C . TYR A 1 288 ? -7.802 -3.609 24.349 1.00 95.94 288 TYR A C 1
ATOM 2339 O O . TYR A 1 288 ? -8.869 -3.840 24.900 1.00 95.94 288 TYR A O 1
ATOM 2347 N N . GLN A 1 289 ? -7.334 -4.335 23.330 1.00 95.38 289 GLN A N 1
ATOM 2348 C CA . GLN A 1 289 ? -8.103 -5.403 22.681 1.00 95.38 289 GLN A CA 1
ATOM 2349 C C . GLN A 1 289 ? -8.611 -6.443 23.691 1.00 95.38 289 GLN A C 1
ATOM 2351 O O . GLN A 1 289 ? -9.806 -6.507 23.965 1.00 95.38 289 GLN A O 1
ATOM 2356 N N . SER A 1 290 ? -7.699 -7.147 24.367 1.00 95.50 290 SER A N 1
ATOM 2357 C CA . SER A 1 290 ? -8.067 -8.133 25.394 1.00 95.50 290 SER A CA 1
ATOM 2358 C C . SER A 1 290 ? -8.772 -7.528 26.608 1.00 95.50 290 SER A C 1
ATOM 2360 O O . SER A 1 290 ? -9.493 -8.219 27.322 1.00 95.50 290 SER A O 1
ATOM 2362 N N . TYR A 1 291 ? -8.565 -6.237 26.883 1.00 97.19 291 TYR A N 1
ATOM 2363 C CA . TYR A 1 291 ? -9.236 -5.555 27.983 1.00 97.19 291 TYR A CA 1
ATOM 2364 C C . TYR A 1 291 ? -10.713 -5.306 27.680 1.00 97.19 291 TYR A C 1
ATOM 2366 O O . TYR A 1 291 ? -11.554 -5.638 28.512 1.00 97.19 291 TYR A O 1
ATOM 2374 N N . LEU A 1 292 ? -11.016 -4.752 26.505 1.00 96.94 292 LEU A N 1
ATOM 2375 C CA . LEU A 1 292 ? -12.367 -4.410 26.063 1.00 96.94 292 LEU A CA 1
ATOM 2376 C C . LEU A 1 292 ? -13.201 -5.658 25.747 1.00 96.94 292 LEU A C 1
ATOM 2378 O O . LEU A 1 292 ? -14.406 -5.652 26.009 1.00 96.94 292 LEU A O 1
ATOM 2382 N N . GLU A 1 293 ? -12.561 -6.750 25.318 1.00 96.12 293 GLU A N 1
ATOM 2383 C CA . GLU A 1 293 ? -13.209 -8.056 25.130 1.00 96.12 293 GLU A CA 1
ATOM 2384 C C . GLU A 1 293 ? -13.890 -8.560 26.414 1.00 96.12 293 GLU A C 1
ATOM 2386 O O . GLU A 1 293 ? -15.002 -9.086 26.351 1.00 96.12 293 GLU A O 1
ATOM 2391 N N . ASN A 1 294 ? -13.309 -8.303 27.597 1.00 96.81 294 ASN A N 1
ATOM 2392 C CA . ASN A 1 294 ? -13.926 -8.662 28.887 1.00 96.81 294 ASN A CA 1
ATOM 2393 C C . ASN A 1 294 ? -15.246 -7.920 29.164 1.00 96.81 294 ASN A C 1
ATOM 2395 O O . ASN A 1 294 ? -16.001 -8.312 30.051 1.00 96.81 294 ASN A O 1
ATOM 2399 N N . TYR A 1 295 ? -15.526 -6.852 28.416 1.00 96.75 295 TYR A N 1
ATOM 2400 C CA . TYR A 1 295 ? -16.751 -6.057 28.505 1.00 96.75 295 TYR A CA 1
ATOM 2401 C C . TYR A 1 295 ? -17.679 -6.261 27.295 1.00 96.75 295 TYR A C 1
ATOM 2403 O O . TYR A 1 295 ? -18.636 -5.496 27.109 1.00 96.75 295 TYR A O 1
ATOM 2411 N N . GLY A 1 296 ? -17.397 -7.276 26.469 1.00 96.25 296 GLY A N 1
ATOM 2412 C CA . GLY A 1 296 ? -18.137 -7.573 25.242 1.00 96.25 296 GLY A CA 1
ATOM 2413 C C . GLY A 1 296 ? -17.955 -6.518 24.150 1.00 96.25 296 GLY A C 1
ATOM 2414 O O . GLY A 1 296 ? -18.821 -6.382 23.290 1.00 96.25 296 GLY A O 1
ATOM 2415 N N . MET A 1 297 ? -16.873 -5.739 24.211 1.00 97.06 297 MET A N 1
ATOM 2416 C CA . MET A 1 297 ? -16.527 -4.717 23.226 1.00 97.06 297 MET A CA 1
ATOM 2417 C C . MET A 1 297 ? -15.261 -5.132 22.474 1.00 97.06 297 MET A C 1
ATOM 2419 O O . MET A 1 297 ? -14.471 -5.946 22.941 1.00 97.06 297 MET A O 1
ATOM 2423 N N . LYS A 1 298 ? -15.057 -4.539 21.309 1.00 96.50 298 LYS A N 1
ATOM 2424 C CA . LYS A 1 298 ? -13.880 -4.665 20.455 1.00 96.50 298 LYS A CA 1
ATOM 2425 C C . LYS A 1 298 ? -13.280 -3.285 20.236 1.00 96.50 298 LYS A C 1
ATOM 2427 O O . LYS A 1 298 ? -13.906 -2.264 20.537 1.00 96.50 298 LYS A O 1
ATOM 2432 N N . CYS A 1 299 ? -12.071 -3.252 19.697 1.00 96.44 299 CYS A N 1
ATOM 2433 C CA . CYS A 1 299 ? -11.477 -2.009 19.242 1.00 96.44 299 CYS A CA 1
ATOM 2434 C C . CYS A 1 299 ? -10.614 -2.193 17.999 1.00 96.44 299 CYS A C 1
ATOM 2436 O O . CYS A 1 299 ? -10.099 -3.281 17.755 1.00 96.44 299 CYS A O 1
ATOM 2438 N N . GLY A 1 300 ? -10.438 -1.099 17.264 1.00 95.06 300 GLY A N 1
ATOM 2439 C CA . GLY A 1 300 ? -9.445 -0.957 16.206 1.00 95.06 300 GLY A CA 1
ATOM 2440 C C . GLY A 1 300 ? -8.578 0.279 16.437 1.00 95.06 300 GLY A C 1
ATOM 2441 O O . GLY A 1 300 ? -8.999 1.224 17.110 1.00 95.06 300 GLY A O 1
ATOM 2442 N N . HIS A 1 301 ? -7.365 0.272 15.888 1.00 94.50 301 HIS A N 1
ATOM 2443 C CA . HIS A 1 301 ? -6.489 1.448 15.842 1.00 94.50 301 HIS A CA 1
ATOM 2444 C C . HIS A 1 301 ? -6.894 2.333 14.660 1.00 94.50 301 HIS A C 1
ATOM 2446 O O . HIS A 1 301 ? -7.140 1.808 13.575 1.00 94.50 301 HIS A O 1
ATOM 2452 N N . LEU A 1 302 ? -6.965 3.649 14.849 1.00 91.19 302 LEU A N 1
ATOM 2453 C CA . LEU A 1 302 ? -7.171 4.603 13.761 1.00 91.19 302 LEU A CA 1
ATOM 2454 C C . LEU A 1 302 ? -5.834 5.192 13.297 1.00 91.19 302 LEU A C 1
ATOM 2456 O O . LEU A 1 302 ? -5.031 5.635 14.115 1.00 91.19 302 LEU A O 1
ATOM 2460 N N . ASP A 1 303 ? -5.613 5.228 11.982 1.00 87.44 303 ASP A N 1
ATOM 2461 C CA . ASP A 1 303 ? -4.503 5.971 11.384 1.00 87.44 303 ASP A CA 1
ATOM 2462 C C . ASP A 1 303 ? -4.965 7.385 11.036 1.00 87.44 303 ASP A C 1
ATOM 2464 O O . ASP A 1 303 ? -5.739 7.585 10.101 1.00 87.44 303 ASP A O 1
ATOM 2468 N N . ILE A 1 304 ? -4.470 8.363 11.791 1.00 84.69 304 ILE A N 1
ATOM 2469 C CA . ILE A 1 304 ? -4.787 9.783 11.612 1.00 84.69 304 ILE A CA 1
ATOM 2470 C C . ILE A 1 304 ? -3.858 10.490 10.626 1.00 84.69 304 ILE A C 1
ATOM 2472 O O . ILE A 1 304 ? -3.956 11.701 10.459 1.00 84.69 304 IL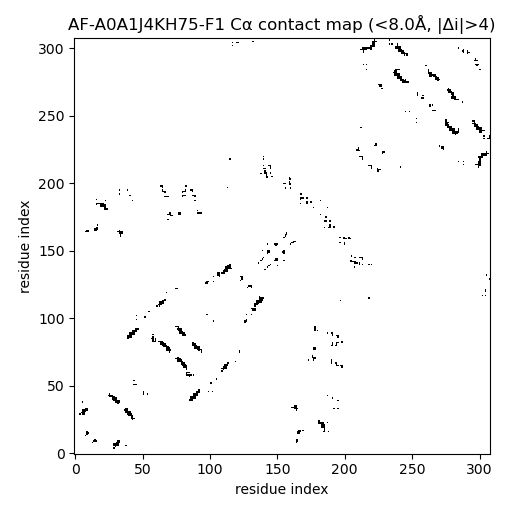E A O 1
ATOM 2476 N N . SER A 1 305 ? -2.947 9.763 9.974 1.00 73.81 305 SER A N 1
ATOM 2477 C CA . SER A 1 305 ? -1.896 10.369 9.157 1.00 73.81 305 SER A CA 1
ATOM 2478 C C . SER A 1 305 ? -2.424 11.260 8.025 1.00 73.81 305 SER A C 1
ATOM 2480 O O . SER A 1 305 ? -1.717 12.163 7.601 1.00 73.81 305 SER A O 1
ATOM 2482 N N . ASN A 1 306 ? -3.660 11.047 7.560 1.00 67.31 306 ASN A N 1
ATOM 2483 C CA . ASN A 1 306 ? -4.311 11.870 6.533 1.00 67.31 306 ASN A CA 1
ATOM 2484 C C . ASN A 1 306 ? -4.991 13.152 7.066 1.00 67.31 306 ASN A C 1
ATOM 2486 O O . ASN A 1 306 ? -5.539 13.900 6.263 1.00 67.31 306 ASN A O 1
ATOM 2490 N N . PHE A 1 307 ? -5.009 13.392 8.382 1.00 69.62 307 PHE A N 1
ATOM 2491 C CA . PHE A 1 307 ? -5.629 14.575 9.008 1.00 69.62 307 PHE A CA 1
ATOM 2492 C C . PHE A 1 307 ? -4.615 15.619 9.516 1.00 69.62 307 PHE A C 1
ATOM 2494 O O . PHE A 1 307 ? -5.024 16.720 9.882 1.00 69.62 307 PHE A O 1
ATOM 2501 N N . LEU A 1 308 ? -3.324 15.278 9.554 1.00 56.44 308 LEU A N 1
ATOM 2502 C CA . LEU A 1 308 ? -2.217 16.123 10.025 1.00 56.44 308 LEU A CA 1
ATOM 2503 C C . LEU A 1 308 ? -1.454 16.742 8.848 1.00 56.44 308 LEU A C 1
ATOM 2505 O O . LEU A 1 308 ? -1.041 17.921 8.963 1.00 56.44 308 LEU A O 1
#